Protein AF-A0A3S0D583-F1 (afdb_monomer_lite)

Secondary structure (DSSP, 8-state):
-------SPPPHHHHHHHHHHHHHHHHHHHHHHH-HHHHHHHHS---HHHHHHHHHHHHHHHHHH-TTTS---HHHHHHHHHHHHHHHHHHHHTTGGGSTT---TTHHHHHHHHHHHHHHHHTT---HHHHHHHHHHHHHHHHHHHHHHHHHTTT--HHHHHHHHHHHHHHHHHHHHHH-GGGT-TTTT-

Sequence (190 aa):
MDLINVTAALPESVLLPFAVWFFGVACFYLYRGLFPESVKAVYGYSDLENEFGHGLCALAMVPMLAPMLLPIPNFVFTVALSVTALYFTARALTWGKRVPYATRWWWDWAHVGMLGGMAVMYAGVHFMPLSVGLSLFWLWLTGYYIYEFCHDFKSRSLFYIGSDLAHATMGGVMLVMSIAPSLFMAHMSM

Foldseek 3Di:
DPPPPPQDAADLVVLVVLLVLLLVLLVVLVVCLVCVVVVCVQVVGHDNLLSVLRSLLSNLSNCLRPCVVPVDQLVVLLVVLQVSLVVLVVCLVPVVVVGPPVVDSCSSVLSNLSSVLSSCVSVVPDDPVVLVVNLVSLVCQLVVLVVQLVVCVVVPDPSSNSVSVSRNSSSVVSNCCSVPVSRRCVPSVD

Structure (mmCIF, N/CA/C/O backbone):
data_AF-A0A3S0D583-F1
#
_entry.id   AF-A0A3S0D583-F1
#
loop_
_atom_site.group_PDB
_atom_site.id
_atom_site.type_symbol
_atom_site.label_a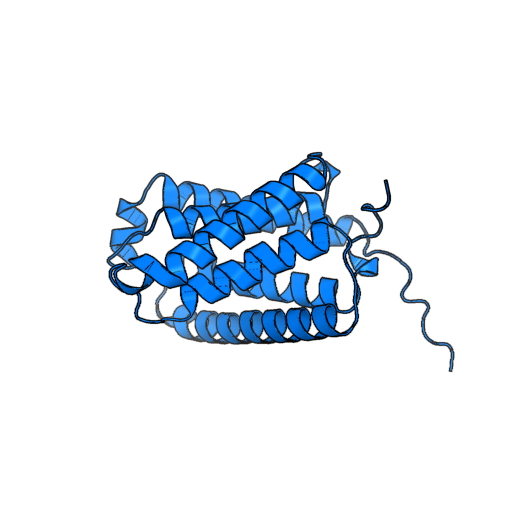tom_id
_atom_site.label_alt_id
_atom_site.label_comp_id
_atom_site.label_asym_id
_atom_site.label_entity_id
_atom_site.label_seq_id
_atom_site.pdbx_PDB_ins_code
_atom_site.Cartn_x
_atom_site.Cartn_y
_atom_site.Cartn_z
_atom_site.occupancy
_atom_site.B_iso_or_equiv
_atom_site.auth_seq_id
_atom_site.auth_comp_id
_atom_site.auth_asym_id
_atom_site.auth_atom_id
_atom_site.pdbx_PDB_model_num
ATOM 1 N N . MET A 1 1 ? 27.617 18.856 -19.688 1.00 42.31 1 MET A N 1
ATOM 2 C CA . MET A 1 1 ? 26.923 18.489 -18.438 1.00 42.31 1 MET A CA 1
ATOM 3 C C . MET A 1 1 ? 26.300 17.143 -18.734 1.00 42.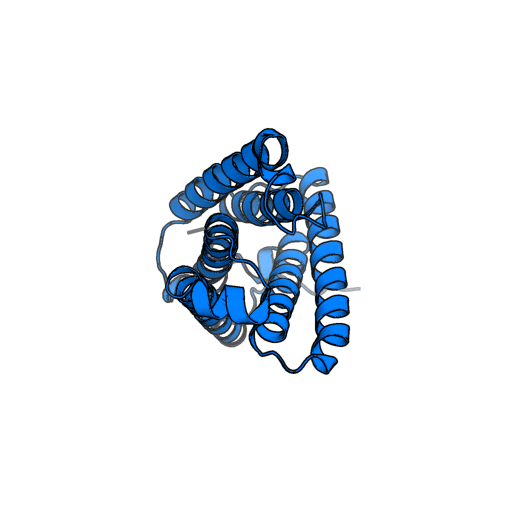31 1 MET A C 1
ATOM 5 O O . MET A 1 1 ? 25.219 17.089 -19.303 1.00 42.31 1 MET A O 1
ATOM 9 N N . ASP A 1 2 ? 27.074 16.081 -18.529 1.00 34.66 2 ASP A N 1
ATOM 10 C CA . ASP A 1 2 ? 26.622 14.726 -18.821 1.00 34.66 2 ASP A CA 1
ATOM 11 C C . ASP A 1 2 ? 25.530 14.390 -17.813 1.00 34.66 2 ASP A C 1
ATOM 13 O O . ASP A 1 2 ? 25.791 14.232 -16.620 1.00 34.66 2 ASP A O 1
ATOM 17 N N . LEU A 1 3 ? 24.282 14.385 -18.286 1.00 45.62 3 LEU A N 1
ATOM 18 C CA . LEU A 1 3 ? 23.171 13.794 -17.560 1.00 45.62 3 LEU A CA 1
ATOM 19 C C . LEU A 1 3 ? 23.583 12.354 -17.279 1.00 45.62 3 LEU A C 1
ATOM 21 O O . LEU A 1 3 ? 23.701 11.549 -18.200 1.00 45.62 3 LEU A O 1
ATOM 25 N N . ILE A 1 4 ? 23.876 12.076 -16.009 1.00 46.03 4 ILE A N 1
ATOM 26 C CA . ILE A 1 4 ? 24.130 10.739 -15.486 1.00 46.03 4 ILE A CA 1
ATOM 27 C C . ILE A 1 4 ? 23.091 9.822 -16.131 1.00 46.03 4 ILE A C 1
ATOM 29 O O . ILE A 1 4 ? 21.891 10.048 -15.976 1.00 46.03 4 ILE A O 1
ATOM 33 N N . ASN A 1 5 ? 23.549 8.831 -16.897 1.00 45.22 5 ASN A N 1
ATOM 34 C CA . ASN A 1 5 ? 22.709 7.751 -17.395 1.00 45.22 5 ASN A CA 1
ATOM 35 C C . ASN A 1 5 ? 22.214 6.968 -16.168 1.00 45.22 5 ASN A C 1
ATOM 37 O O . ASN A 1 5 ? 22.799 5.963 -15.771 1.00 45.22 5 ASN A O 1
ATOM 41 N N . VAL A 1 6 ? 21.157 7.462 -15.520 1.00 50.56 6 VAL A N 1
ATOM 42 C CA . VAL A 1 6 ? 20.408 6.761 -14.470 1.00 50.56 6 VAL A CA 1
ATOM 43 C C . VAL A 1 6 ? 19.522 5.724 -15.169 1.00 50.56 6 VAL A C 1
ATOM 45 O O . VAL A 1 6 ? 18.299 5.805 -15.167 1.00 50.56 6 VAL A O 1
ATOM 48 N N . THR A 1 7 ? 20.149 4.799 -15.891 1.00 55.59 7 THR A N 1
ATOM 49 C CA . THR A 1 7 ? 19.474 3.750 -16.671 1.00 55.59 7 THR A CA 1
ATOM 50 C C . THR A 1 7 ? 19.716 2.357 -16.105 1.00 55.59 7 THR A C 1
ATOM 52 O O . THR A 1 7 ? 19.117 1.398 -16.583 1.00 55.59 7 THR A O 1
ATOM 55 N N . ALA A 1 8 ? 20.549 2.226 -15.070 1.00 66.75 8 ALA A N 1
ATOM 56 C CA . ALA A 1 8 ? 20.709 0.967 -14.362 1.00 66.75 8 ALA A CA 1
ATOM 57 C C . ALA A 1 8 ? 19.588 0.804 -13.329 1.00 66.75 8 ALA A C 1
ATOM 59 O O . ALA A 1 8 ? 19.383 1.673 -12.479 1.00 66.75 8 ALA A O 1
ATOM 60 N N . ALA A 1 9 ? 18.888 -0.328 -13.404 1.00 78.12 9 ALA A N 1
ATOM 61 C CA . ALA A 1 9 ? 18.046 -0.813 -12.320 1.00 78.12 9 ALA A CA 1
ATOM 62 C C . ALA A 1 9 ? 18.839 -0.833 -11.009 1.00 78.12 9 ALA A C 1
ATOM 64 O O . ALA A 1 9 ? 20.058 -1.047 -11.019 1.00 78.12 9 ALA A O 1
ATOM 65 N N . LEU A 1 10 ? 18.158 -0.657 -9.877 1.00 83.75 10 LEU A N 1
ATOM 66 C CA . LEU A 1 10 ? 18.796 -0.913 -8.594 1.00 83.75 10 LEU A CA 1
ATOM 67 C C . LEU A 1 10 ? 19.249 -2.378 -8.531 1.00 83.75 10 LEU A C 1
ATOM 69 O O . LEU A 1 10 ? 18.542 -3.263 -9.017 1.00 83.75 10 LEU A O 1
ATOM 73 N N . PRO A 1 11 ? 20.424 -2.654 -7.941 1.00 87.44 11 PRO A N 1
ATOM 74 C CA . PRO A 1 11 ? 20.898 -4.018 -7.812 1.00 87.44 11 PRO A CA 1
ATOM 75 C C . PRO A 1 11 ? 19.943 -4.824 -6.929 1.00 87.44 11 PRO A C 1
ATOM 77 O O . PRO A 1 11 ? 19.379 -4.317 -5.958 1.00 87.44 11 PRO A O 1
ATOM 80 N N . GLU A 1 12 ? 19.816 -6.109 -7.233 1.00 85.94 12 GLU A N 1
ATOM 81 C CA . GLU A 1 12 ? 18.913 -7.039 -6.545 1.00 85.94 12 GLU A CA 1
ATOM 82 C C . GLU A 1 12 ? 19.169 -7.090 -5.026 1.00 85.94 12 GLU A C 1
ATOM 84 O O . GLU A 1 12 ? 18.238 -7.198 -4.231 1.00 85.94 12 GLU A O 1
ATOM 89 N N . SER A 1 13 ? 20.424 -6.893 -4.601 1.00 89.12 13 SER A N 1
ATOM 90 C CA . SER A 1 13 ? 20.823 -6.793 -3.190 1.00 89.12 13 SER A CA 1
ATOM 91 C C . SER A 1 13 ? 20.200 -5.611 -2.440 1.00 89.12 13 SER A C 1
ATOM 93 O O . SER A 1 13 ? 20.092 -5.663 -1.216 1.00 89.12 13 SER A O 1
ATOM 95 N N . VAL A 1 14 ? 19.784 -4.558 -3.150 1.00 89.81 14 VAL A N 1
ATOM 96 C CA . VAL A 1 14 ? 19.051 -3.417 -2.587 1.00 89.81 14 VAL A CA 1
ATOM 97 C C . VAL A 1 14 ? 17.553 -3.696 -2.571 1.00 89.81 14 VAL A C 1
ATOM 99 O O . VAL A 1 14 ? 16.893 -3.349 -1.598 1.00 89.81 14 VAL A O 1
ATOM 102 N N . LEU A 1 15 ? 17.012 -4.341 -3.608 1.00 90.94 15 LEU A N 1
ATOM 103 C CA . LEU A 1 15 ? 15.574 -4.603 -3.738 1.00 90.94 15 LEU A CA 1
ATOM 104 C C . LEU A 1 15 ? 15.084 -5.732 -2.822 1.00 90.94 15 LEU A C 1
ATOM 106 O O . LEU A 1 15 ? 14.006 -5.631 -2.232 1.00 90.94 15 LEU A O 1
ATOM 110 N N . LEU A 1 16 ? 15.887 -6.785 -2.658 1.00 92.69 16 LEU A N 1
ATOM 111 C CA . LEU A 1 16 ? 15.526 -7.977 -1.895 1.00 92.69 16 LEU A CA 1
ATOM 112 C C . LEU A 1 16 ? 15.175 -7.676 -0.422 1.00 92.69 16 LEU A C 1
ATOM 114 O O . LEU A 1 16 ? 14.141 -8.168 0.033 1.00 92.69 16 LEU A O 1
ATOM 118 N N . PRO A 1 17 ? 15.929 -6.845 0.329 1.00 95.31 17 PRO A N 1
ATOM 119 C CA . PRO A 1 17 ? 15.532 -6.439 1.677 1.00 95.31 17 PRO A CA 1
ATOM 120 C C . PRO A 1 17 ? 14.156 -5.768 1.742 1.00 95.31 17 PRO A C 1
ATOM 122 O O . PRO A 1 17 ? 13.380 -6.071 2.648 1.00 95.31 17 PRO A O 1
ATOM 125 N N . PHE A 1 18 ? 13.817 -4.900 0.779 1.00 94.31 18 PHE A N 1
ATOM 126 C CA . PHE A 1 18 ? 12.489 -4.281 0.724 1.00 94.31 18 PHE A CA 1
ATOM 127 C C . PHE A 1 18 ? 11.405 -5.309 0.399 1.00 94.31 18 PHE A C 1
ATOM 129 O O . PHE A 1 18 ? 10.348 -5.295 1.024 1.00 94.31 18 PHE A O 1
ATOM 136 N N . ALA A 1 19 ? 11.662 -6.236 -0.526 1.00 95.25 19 ALA A N 1
ATOM 137 C CA . ALA A 1 19 ? 10.717 -7.303 -0.843 1.00 95.25 19 ALA A CA 1
ATOM 138 C C . ALA A 1 19 ? 10.445 -8.208 0.375 1.00 95.25 19 ALA A C 1
ATOM 140 O O . ALA A 1 19 ? 9.291 -8.500 0.682 1.00 95.25 19 ALA A O 1
ATOM 141 N N . VAL A 1 20 ? 11.488 -8.589 1.122 1.00 96.81 20 VAL A N 1
ATOM 142 C CA . VAL A 1 20 ? 11.358 -9.355 2.375 1.00 96.81 20 VAL A CA 1
ATOM 143 C C . VAL A 1 20 ? 10.603 -8.552 3.436 1.00 96.81 20 VAL A C 1
ATOM 145 O O . VAL A 1 20 ? 9.736 -9.103 4.116 1.00 96.81 20 VAL A O 1
ATOM 148 N N . TRP A 1 21 ? 10.878 -7.250 3.554 1.00 97.00 21 TRP A N 1
ATOM 149 C CA . TRP A 1 21 ? 10.129 -6.350 4.432 1.00 97.00 21 TRP A CA 1
ATOM 150 C C . TRP A 1 21 ? 8.635 -6.348 4.093 1.00 97.00 21 TRP A C 1
ATOM 152 O O . TRP A 1 21 ? 7.815 -6.610 4.971 1.00 97.00 21 TRP A O 1
ATOM 162 N N . PHE A 1 22 ? 8.264 -6.135 2.827 1.00 97.56 22 PHE A N 1
ATOM 163 C CA . PHE A 1 22 ? 6.859 -6.122 2.418 1.00 97.56 22 PHE A CA 1
ATOM 164 C C . PHE A 1 22 ? 6.181 -7.487 2.537 1.00 97.56 22 PHE A C 1
ATOM 166 O O . PHE A 1 22 ? 5.001 -7.543 2.875 1.00 97.56 22 PHE A O 1
ATOM 173 N N . PHE A 1 23 ? 6.916 -8.586 2.359 1.00 97.56 23 PHE A N 1
ATOM 174 C CA . PHE A 1 23 ? 6.403 -9.918 2.669 1.00 97.56 23 PHE A CA 1
ATOM 175 C C . PHE A 1 23 ? 6.093 -10.061 4.167 1.00 97.56 23 PHE A C 1
ATOM 177 O O . PHE A 1 23 ? 5.021 -10.534 4.543 1.00 97.56 23 PHE A O 1
ATOM 184 N N . GLY A 1 24 ? 6.984 -9.572 5.036 1.00 97.62 24 GLY A N 1
ATOM 185 C CA . GLY A 1 24 ? 6.739 -9.483 6.476 1.00 97.62 24 GLY A CA 1
ATOM 186 C C . GLY A 1 24 ? 5.516 -8.624 6.819 1.00 97.62 24 GLY A C 1
ATOM 187 O O . GLY A 1 24 ? 4.696 -9.027 7.642 1.00 97.62 24 GLY A O 1
ATOM 188 N N . VAL A 1 25 ? 5.341 -7.485 6.144 1.00 97.38 25 VAL A N 1
ATOM 189 C CA . VAL A 1 25 ? 4.161 -6.616 6.284 1.00 97.38 25 VAL A CA 1
ATOM 190 C C . VAL A 1 25 ? 2.882 -7.327 5.820 1.00 97.38 25 VAL A C 1
ATOM 192 O O . VAL A 1 25 ? 1.859 -7.240 6.496 1.00 97.38 25 VAL A O 1
ATOM 195 N N . ALA A 1 26 ? 2.920 -8.074 4.716 1.00 97.62 26 ALA A N 1
ATOM 196 C CA . ALA A 1 26 ? 1.779 -8.865 4.256 1.00 97.62 26 ALA A CA 1
ATOM 197 C C . ALA A 1 26 ? 1.379 -9.920 5.302 1.00 97.62 26 ALA A C 1
ATOM 199 O O . ALA A 1 26 ? 0.201 -10.046 5.636 1.00 97.62 26 ALA A O 1
ATOM 200 N N . CYS A 1 27 ? 2.357 -10.612 5.895 1.00 97.38 27 CYS A N 1
ATOM 201 C CA . CYS A 1 27 ? 2.136 -11.533 7.012 1.00 97.38 27 CYS A CA 1
ATOM 202 C C . CYS A 1 27 ? 1.585 -10.825 8.261 1.00 97.38 27 CYS A C 1
ATOM 204 O O . CYS A 1 27 ? 0.728 -11.379 8.946 1.00 97.38 27 CYS A O 1
ATOM 206 N N . PHE A 1 28 ? 2.034 -9.601 8.553 1.00 96.31 28 PHE A N 1
ATOM 207 C CA . PHE A 1 28 ? 1.504 -8.784 9.647 1.00 96.31 28 PHE A CA 1
ATOM 208 C C . PHE A 1 28 ? 0.017 -8.454 9.447 1.00 96.31 28 PHE A C 1
ATOM 210 O O . PHE A 1 28 ? -0.773 -8.626 10.376 1.00 96.31 28 PHE A O 1
ATOM 217 N N . TYR A 1 29 ? -0.397 -8.063 8.240 1.00 96.19 29 TYR A N 1
ATOM 218 C CA . TYR A 1 29 ? -1.812 -7.823 7.930 1.00 96.19 29 TYR A CA 1
ATOM 219 C C . TYR A 1 29 ? -2.640 -9.113 7.891 1.00 96.19 29 TYR A C 1
ATOM 221 O O . TYR A 1 29 ? -3.773 -9.129 8.372 1.00 96.19 29 TYR A O 1
ATOM 229 N N . LEU A 1 30 ? -2.066 -10.227 7.425 1.00 95.94 30 LEU A N 1
ATOM 230 C CA . LEU A 1 30 ? -2.705 -11.541 7.531 1.00 95.94 30 LEU A CA 1
ATOM 231 C C . LEU A 1 30 ? -2.940 -11.927 8.998 1.00 95.94 30 LEU A C 1
ATOM 233 O O . LEU A 1 30 ? -4.035 -12.355 9.350 1.00 95.94 30 LEU A O 1
ATOM 237 N N . TYR A 1 31 ? -1.945 -11.730 9.866 1.00 95.75 31 TYR A N 1
ATOM 238 C CA . TYR A 1 31 ? -2.088 -11.943 11.306 1.00 95.75 31 TYR A CA 1
ATOM 239 C C . TYR A 1 31 ? -3.214 -11.075 11.884 1.00 95.75 31 TYR A C 1
ATOM 241 O O . TYR A 1 31 ? -4.081 -11.587 12.589 1.00 95.75 31 TYR A O 1
ATOM 249 N N . ARG A 1 32 ? -3.262 -9.783 11.542 1.00 94.25 32 ARG A N 1
ATOM 250 C CA . ARG A 1 32 ? -4.336 -8.874 11.976 1.00 94.25 32 ARG A CA 1
ATOM 251 C C . ARG A 1 32 ? -5.721 -9.337 11.514 1.00 94.25 32 ARG A C 1
ATOM 253 O O . ARG A 1 32 ? -6.672 -9.249 12.286 1.00 94.25 32 ARG A O 1
ATOM 260 N N . GLY A 1 33 ? -5.818 -9.882 10.301 1.00 94.25 33 GLY A N 1
ATOM 261 C CA . GLY A 1 33 ? -7.048 -10.472 9.774 1.00 94.25 33 GLY A CA 1
ATOM 262 C C . GLY A 1 33 ? -7.464 -11.774 10.473 1.00 94.25 33 GLY A C 1
ATOM 263 O O . GLY A 1 33 ? -8.648 -11.987 10.720 1.00 94.25 33 GLY A O 1
ATOM 264 N N . LEU A 1 34 ? -6.508 -12.638 10.829 1.00 96.19 34 LEU A N 1
ATOM 265 C CA . LEU A 1 34 ? -6.773 -13.909 11.520 1.00 96.19 34 LEU A CA 1
ATOM 266 C C . LEU A 1 34 ? -7.072 -13.730 13.016 1.00 96.19 34 LEU A C 1
ATOM 268 O O . LEU A 1 34 ? -7.797 -14.536 13.598 1.00 96.19 34 LEU A O 1
ATOM 272 N N . PHE A 1 35 ? -6.539 -12.674 13.633 1.00 95.31 35 PHE A N 1
ATOM 273 C CA . PHE A 1 35 ? -6.682 -12.382 15.061 1.00 95.31 35 PHE A CA 1
ATOM 274 C C . PHE A 1 35 ? -7.304 -10.993 15.299 1.00 95.31 35 PHE A C 1
ATOM 276 O O . PHE A 1 35 ? -6.679 -10.121 15.916 1.00 95.31 35 PHE A O 1
ATOM 283 N N . PRO A 1 36 ? -8.563 -10.770 14.870 1.00 93.62 36 PRO A N 1
ATOM 284 C CA . PRO A 1 36 ? -9.212 -9.461 14.954 1.00 93.62 36 PRO A CA 1
ATOM 285 C C . PRO A 1 36 ? -9.387 -8.971 16.397 1.00 93.62 36 PRO A C 1
ATOM 287 O O . PRO A 1 36 ? -9.438 -7.768 16.632 1.00 93.62 36 PRO A O 1
ATOM 290 N N . GLU A 1 37 ? -9.433 -9.869 17.384 1.00 94.25 37 GLU A N 1
ATOM 291 C CA . GLU A 1 37 ? -9.513 -9.500 18.803 1.00 94.25 37 GLU A CA 1
ATOM 292 C C . GLU A 1 37 ? -8.257 -8.763 19.289 1.00 94.25 37 GLU A C 1
ATOM 294 O O . GLU A 1 37 ? -8.361 -7.815 20.066 1.00 94.25 37 GLU A O 1
ATOM 299 N N . SER A 1 38 ? -7.071 -9.116 18.776 1.00 91.69 38 SER A N 1
ATOM 300 C CA . SER A 1 38 ? -5.840 -8.369 19.063 1.00 91.69 38 SER A CA 1
ATOM 301 C C . SER A 1 38 ? -5.879 -6.963 18.465 1.00 91.69 38 SER A C 1
ATOM 303 O O . SER A 1 38 ? -5.418 -6.014 19.093 1.00 91.69 38 SER A O 1
ATOM 305 N N . VAL A 1 39 ? -6.466 -6.818 17.274 1.00 90.56 39 VAL A N 1
ATOM 306 C CA . VAL A 1 39 ? -6.648 -5.519 16.610 1.00 90.56 39 VAL A CA 1
ATOM 307 C C . VAL A 1 39 ? -7.641 -4.663 17.398 1.00 90.56 39 VAL A C 1
ATOM 309 O O . VAL A 1 39 ? -7.319 -3.533 17.760 1.00 90.56 39 VAL A O 1
ATOM 312 N N . LYS A 1 40 ? -8.804 -5.217 17.763 1.00 91.12 40 LYS A N 1
ATOM 313 C CA . LYS A 1 40 ? -9.820 -4.526 18.576 1.00 91.12 40 LYS A CA 1
ATOM 314 C C . LYS A 1 40 ? -9.279 -4.085 19.932 1.00 91.12 40 LYS A C 1
ATOM 316 O O . LYS A 1 40 ? -9.607 -2.990 20.373 1.00 91.12 40 LYS A O 1
ATOM 321 N N . ALA A 1 41 ? -8.435 -4.893 20.576 1.00 90.38 41 ALA A N 1
ATOM 322 C CA . ALA A 1 41 ? -7.829 -4.542 21.859 1.00 90.38 41 ALA A CA 1
ATOM 323 C C . ALA A 1 41 ? -6.945 -3.282 21.787 1.00 90.38 41 ALA A C 1
ATOM 325 O O . ALA A 1 41 ? -6.769 -2.602 22.795 1.00 90.38 41 ALA A O 1
ATOM 326 N N . VAL A 1 42 ? -6.401 -2.965 20.608 1.00 88.06 42 VAL A N 1
ATOM 327 C CA . VAL A 1 42 ? -5.496 -1.828 20.393 1.00 88.06 42 VAL A CA 1
ATOM 328 C C . VAL A 1 42 ? -6.199 -0.632 19.745 1.00 88.06 42 VAL A C 1
ATOM 330 O O . VAL A 1 42 ? -5.993 0.506 20.163 1.00 88.06 42 VAL A O 1
ATOM 333 N N . TYR A 1 43 ? -7.018 -0.876 18.722 1.00 83.56 43 TYR A N 1
ATOM 334 C CA . TYR A 1 43 ? -7.679 0.168 17.933 1.00 83.56 43 TYR A CA 1
ATOM 335 C C . TYR A 1 43 ? -9.115 0.462 18.387 1.00 83.56 43 TYR A C 1
ATOM 337 O O . TYR A 1 43 ? -9.703 1.449 17.957 1.00 83.56 43 TYR A O 1
ATOM 345 N N . GLY A 1 44 ? -9.710 -0.390 19.226 1.00 88.06 44 GLY A N 1
ATOM 346 C CA . GLY A 1 44 ? -11.122 -0.308 19.619 1.00 88.06 44 GLY A CA 1
ATOM 347 C C . GLY A 1 44 ? -12.101 -0.840 18.564 1.00 88.06 44 GLY A C 1
ATOM 348 O O . GLY A 1 44 ? -13.292 -0.966 18.840 1.00 88.06 44 GLY A O 1
ATOM 349 N N . TYR A 1 45 ? -11.618 -1.190 17.371 1.00 87.75 45 TYR A N 1
ATOM 350 C CA . TYR A 1 45 ? -12.392 -1.799 16.292 1.00 87.75 45 TYR A CA 1
ATOM 351 C C . TYR A 1 45 ? -11.490 -2.693 15.426 1.00 87.75 45 TYR A C 1
ATOM 353 O O . TYR A 1 45 ? -10.270 -2.700 15.576 1.00 87.75 45 TYR A O 1
ATOM 361 N N . SER A 1 46 ? -12.095 -3.478 14.537 1.00 89.31 46 SER A N 1
ATOM 362 C CA . SER A 1 46 ? -11.389 -4.247 13.512 1.00 89.31 46 SER A CA 1
ATOM 363 C C . SER A 1 46 ? -12.223 -4.232 12.240 1.00 89.31 46 SER A C 1
ATOM 365 O O . SER A 1 46 ? -13.446 -4.368 12.298 1.00 89.31 46 SER A O 1
ATOM 367 N N . ASP A 1 47 ? -11.548 -4.042 11.114 1.00 90.94 47 ASP A N 1
ATOM 368 C CA . ASP A 1 47 ? -12.144 -3.980 9.789 1.00 90.94 47 ASP A CA 1
ATOM 369 C C . ASP A 1 47 ? -11.392 -4.939 8.860 1.00 90.94 47 ASP A C 1
ATOM 371 O O . ASP A 1 47 ? -10.335 -4.608 8.328 1.00 90.94 47 ASP A O 1
ATOM 375 N N . LEU A 1 48 ? -11.919 -6.153 8.690 1.00 91.94 48 LEU A N 1
ATOM 376 C CA . LEU A 1 48 ? -11.260 -7.201 7.905 1.00 91.94 48 LEU A CA 1
ATOM 377 C C . LEU A 1 48 ? -11.068 -6.820 6.434 1.00 91.94 48 LEU A C 1
ATOM 379 O O . LEU A 1 48 ? -10.080 -7.231 5.829 1.00 91.94 48 LEU A O 1
ATOM 383 N N . GLU A 1 49 ? -11.989 -6.039 5.866 1.00 93.12 49 GLU A N 1
ATOM 384 C CA . GLU A 1 49 ? -11.886 -5.565 4.483 1.00 93.12 49 GLU A CA 1
ATOM 385 C C . GLU A 1 49 ? -10.643 -4.675 4.335 1.00 93.12 49 GLU A C 1
ATOM 387 O O . GLU A 1 49 ? -9.862 -4.840 3.397 1.00 93.12 49 GLU A O 1
ATOM 392 N N . ASN A 1 50 ? -10.413 -3.801 5.321 1.00 91.44 50 ASN A N 1
ATOM 393 C CA . ASN A 1 50 ? -9.242 -2.933 5.415 1.00 91.44 50 ASN A CA 1
ATOM 394 C C . ASN A 1 50 ? -7.937 -3.727 5.598 1.00 91.44 50 ASN A C 1
ATOM 396 O O . ASN A 1 50 ? -6.972 -3.512 4.866 1.00 91.44 50 ASN A O 1
ATOM 400 N N . GLU A 1 51 ? -7.916 -4.697 6.521 1.00 94.62 51 GLU A N 1
ATOM 401 C CA . GLU A 1 51 ? -6.745 -5.567 6.723 1.00 94.62 51 GLU A CA 1
ATOM 402 C C . GLU A 1 51 ? -6.380 -6.333 5.439 1.00 94.62 51 GLU A C 1
ATOM 404 O O . GLU A 1 51 ? -5.205 -6.428 5.075 1.00 94.62 51 GLU A O 1
ATOM 409 N N . PHE A 1 52 ? -7.384 -6.833 4.709 1.00 95.75 52 PHE A N 1
ATOM 410 C CA . PHE A 1 52 ? -7.181 -7.509 3.429 1.00 95.75 52 PHE A CA 1
ATOM 411 C C . PHE A 1 52 ? -6.613 -6.566 2.362 1.00 95.75 52 PHE A C 1
ATOM 413 O O . PHE A 1 52 ? -5.661 -6.934 1.673 1.00 95.75 52 PHE A O 1
ATOM 420 N N . GLY A 1 53 ? -7.154 -5.349 2.240 1.00 96.06 53 GLY A N 1
ATOM 421 C CA . GLY A 1 53 ? -6.663 -4.344 1.295 1.00 96.06 53 GLY A CA 1
ATOM 422 C C . GLY A 1 53 ? -5.181 -4.027 1.506 1.00 96.06 53 GLY A C 1
ATOM 423 O O . GLY A 1 53 ? -4.395 -4.065 0.558 1.00 96.06 53 GLY A O 1
ATOM 424 N N . HIS A 1 54 ? -4.773 -3.800 2.756 1.00 96.31 54 HIS A N 1
ATOM 425 C CA . HIS A 1 54 ? -3.370 -3.572 3.098 1.00 96.31 54 HIS A CA 1
ATOM 426 C C . HIS A 1 54 ? -2.483 -4.794 2.845 1.00 96.31 54 HIS A C 1
ATOM 428 O O . HIS A 1 54 ? -1.397 -4.657 2.276 1.00 96.31 54 HIS A O 1
ATOM 434 N N . GLY A 1 55 ? -2.945 -5.987 3.235 1.00 97.56 55 GLY A N 1
ATOM 435 C CA . GLY A 1 55 ? -2.229 -7.238 2.997 1.00 97.56 55 GLY A CA 1
ATOM 436 C C . GLY A 1 55 ? -1.996 -7.497 1.509 1.00 97.56 55 GLY A C 1
ATOM 437 O O . GLY A 1 55 ? -0.888 -7.867 1.123 1.00 97.56 55 GLY A O 1
ATOM 438 N N . LEU A 1 56 ? -2.997 -7.228 0.664 1.00 97.94 56 LEU A N 1
ATOM 439 C CA . LEU A 1 56 ? -2.886 -7.351 -0.788 1.00 97.94 56 LEU A CA 1
ATOM 440 C C . LEU A 1 56 ? -1.876 -6.355 -1.370 1.00 97.94 56 LEU A C 1
ATOM 442 O O . LEU A 1 56 ? -1.037 -6.765 -2.170 1.00 97.94 56 LEU A O 1
ATOM 446 N N . CYS A 1 57 ? -1.912 -5.082 -0.962 1.00 97.38 57 CYS A N 1
ATOM 447 C CA . CYS A 1 57 ? -0.916 -4.095 -1.389 1.00 97.38 57 CYS A CA 1
ATOM 448 C C . CYS A 1 57 ? 0.499 -4.530 -0.989 1.00 97.38 57 CYS A C 1
ATOM 450 O O . CYS A 1 57 ? 1.401 -4.547 -1.819 1.00 97.38 57 CYS A O 1
ATOM 452 N N . ALA A 1 58 ? 0.703 -4.937 0.267 1.00 97.69 58 ALA A N 1
ATOM 453 C CA . ALA A 1 58 ? 2.011 -5.378 0.745 1.00 97.69 58 ALA A CA 1
ATOM 454 C C . ALA A 1 58 ? 2.504 -6.623 -0.007 1.00 97.69 58 ALA A C 1
ATOM 456 O O . ALA A 1 58 ? 3.650 -6.663 -0.445 1.00 97.69 58 ALA A O 1
ATOM 457 N N . LEU A 1 59 ? 1.628 -7.604 -0.239 1.00 97.81 59 LEU A N 1
ATOM 458 C CA . LEU A 1 59 ? 1.964 -8.791 -1.020 1.00 97.81 59 LEU A CA 1
ATOM 459 C C . LEU A 1 59 ? 2.318 -8.428 -2.466 1.00 97.81 59 LEU A C 1
ATOM 461 O O . LEU A 1 59 ? 3.281 -8.960 -3.007 1.00 97.81 59 LEU A O 1
ATOM 465 N N . ALA A 1 60 ? 1.586 -7.493 -3.071 1.00 96.62 60 ALA A N 1
ATOM 466 C CA . ALA A 1 60 ? 1.846 -7.008 -4.419 1.00 96.62 60 ALA A CA 1
ATOM 467 C C . ALA A 1 60 ? 3.151 -6.200 -4.528 1.00 96.62 60 ALA A C 1
ATOM 469 O O . ALA A 1 60 ? 3.707 -6.117 -5.615 1.00 96.62 60 ALA A O 1
ATOM 470 N N . MET A 1 61 ? 3.705 -5.651 -3.445 1.00 96.06 61 MET A N 1
ATOM 471 C CA . MET A 1 61 ? 5.051 -5.058 -3.489 1.00 96.06 61 MET A CA 1
ATOM 472 C C . MET A 1 61 ? 6.148 -6.120 -3.674 1.00 96.06 61 MET A C 1
ATOM 474 O O . MET A 1 61 ? 7.204 -5.817 -4.223 1.00 96.06 61 MET A O 1
ATOM 478 N N . VAL A 1 62 ? 5.920 -7.366 -3.239 1.00 95.50 62 VAL A N 1
ATOM 479 C CA . VAL A 1 62 ? 6.947 -8.422 -3.249 1.00 95.50 62 VAL A CA 1
ATOM 480 C C . VAL A 1 62 ? 7.374 -8.804 -4.674 1.00 95.50 62 VAL A C 1
ATOM 482 O O . VAL A 1 62 ? 8.559 -8.647 -4.967 1.00 95.50 62 VAL A O 1
ATOM 485 N N . PRO A 1 63 ? 6.475 -9.222 -5.595 1.00 92.56 63 PRO A N 1
ATOM 486 C CA . PRO A 1 63 ? 6.872 -9.514 -6.973 1.00 92.56 63 PRO A CA 1
ATOM 487 C C . PRO A 1 63 ? 7.346 -8.274 -7.728 1.00 92.56 63 PRO A C 1
ATOM 489 O O . PRO A 1 63 ? 8.160 -8.385 -8.639 1.00 92.56 63 PRO A O 1
ATOM 492 N N . MET A 1 64 ? 6.848 -7.097 -7.343 1.00 90.44 64 MET A N 1
ATOM 493 C CA . MET A 1 64 ? 7.203 -5.826 -7.968 1.00 90.44 64 MET A CA 1
ATOM 494 C C . MET A 1 64 ? 8.672 -5.451 -7.726 1.00 90.44 64 MET A C 1
ATOM 496 O O . MET A 1 64 ? 9.281 -4.794 -8.564 1.00 90.44 64 MET A O 1
ATOM 500 N N . LEU A 1 65 ? 9.231 -5.882 -6.590 1.00 91.75 65 LEU A N 1
ATOM 501 C CA . LEU A 1 65 ? 10.611 -5.613 -6.183 1.00 91.75 65 LEU A CA 1
ATOM 502 C C . LEU A 1 65 ? 11.546 -6.812 -6.391 1.00 91.75 65 LEU A C 1
ATOM 504 O O . LEU A 1 65 ? 12.707 -6.623 -6.736 1.00 91.75 65 LEU A O 1
ATOM 508 N N . ALA A 1 66 ? 11.064 -8.035 -6.162 1.00 92.12 66 ALA A N 1
ATOM 509 C CA . ALA A 1 66 ? 11.839 -9.268 -6.280 1.00 92.12 66 ALA A CA 1
ATOM 510 C C . ALA A 1 66 ? 10.948 -10.416 -6.803 1.00 92.12 66 ALA A C 1
ATOM 512 O O . ALA A 1 66 ? 10.496 -11.260 -6.020 1.00 92.12 66 ALA A O 1
ATOM 513 N N . PRO A 1 67 ? 10.698 -10.495 -8.126 1.00 89.19 67 PRO A N 1
ATOM 514 C CA . PRO A 1 67 ? 9.795 -11.488 -8.720 1.00 89.19 67 PRO A CA 1
ATOM 515 C C . PRO A 1 67 ? 10.225 -12.937 -8.452 1.00 89.19 67 PRO A C 1
ATOM 517 O O . PRO A 1 67 ? 9.388 -13.832 -8.404 1.00 89.19 67 PRO A O 1
ATOM 520 N N . MET A 1 68 ? 11.513 -13.176 -8.192 1.00 89.94 68 MET A N 1
ATOM 521 C CA . MET A 1 68 ? 12.051 -14.482 -7.793 1.00 89.94 68 MET A CA 1
ATOM 522 C C . MET A 1 68 ? 11.445 -15.043 -6.491 1.00 89.94 68 MET A C 1
ATOM 524 O O . MET A 1 68 ? 11.391 -16.260 -6.330 1.00 89.94 68 MET A O 1
ATOM 528 N N . LEU A 1 69 ? 11.003 -14.186 -5.557 1.00 90.69 69 LEU A N 1
ATOM 529 C CA . LEU A 1 69 ? 10.414 -14.618 -4.283 1.00 90.69 69 LEU A CA 1
ATOM 530 C C . LEU A 1 69 ? 8.968 -15.080 -4.450 1.00 90.69 69 LEU A C 1
ATOM 532 O O . LEU A 1 69 ? 8.510 -15.968 -3.733 1.00 90.69 69 LEU A O 1
ATOM 536 N N . LEU A 1 70 ? 8.249 -14.456 -5.381 1.00 91.88 70 LEU A N 1
ATOM 537 C CA . LEU A 1 70 ? 6.854 -14.748 -5.658 1.00 91.88 70 LEU A CA 1
ATOM 538 C C . LEU A 1 70 ? 6.607 -14.603 -7.167 1.00 91.88 70 LEU A C 1
ATOM 540 O O . LEU A 1 70 ? 6.130 -13.552 -7.594 1.00 91.88 70 LEU A O 1
ATOM 544 N N . PRO A 1 71 ? 6.933 -15.632 -7.977 1.00 91.38 71 PRO A N 1
ATOM 545 C CA . PRO A 1 71 ? 6.917 -15.567 -9.442 1.00 91.38 71 PRO A CA 1
ATOM 546 C C . PRO A 1 71 ? 5.490 -15.675 -9.999 1.00 91.38 71 PRO A C 1
ATOM 548 O O . PRO A 1 71 ? 5.156 -16.558 -10.788 1.00 91.38 71 PRO A O 1
ATOM 551 N N . ILE A 1 72 ? 4.613 -14.790 -9.535 1.00 91.56 72 ILE A N 1
ATOM 552 C CA . ILE A 1 72 ? 3.232 -14.674 -9.981 1.00 91.56 72 ILE A CA 1
ATOM 553 C C . ILE A 1 72 ? 3.194 -13.674 -11.145 1.00 91.56 72 ILE A C 1
ATOM 555 O O . ILE A 1 72 ? 3.737 -12.577 -11.016 1.00 91.56 72 ILE A O 1
ATOM 559 N N . PRO A 1 73 ? 2.525 -14.002 -12.262 1.00 91.75 73 PRO A N 1
ATOM 560 C CA . PRO A 1 73 ? 2.420 -13.095 -13.398 1.00 91.75 73 PRO A CA 1
ATOM 561 C C . PRO A 1 73 ? 1.785 -11.743 -13.044 1.00 91.75 73 PRO A C 1
ATOM 563 O O . PRO A 1 73 ? 0.763 -11.687 -12.355 1.00 91.75 73 PRO A O 1
ATOM 566 N N . ASN A 1 74 ? 2.315 -10.661 -13.620 1.00 90.69 74 ASN A N 1
ATOM 567 C CA . ASN A 1 74 ? 1.848 -9.285 -13.393 1.00 90.69 74 ASN A CA 1
ATOM 568 C C . ASN A 1 74 ? 0.338 -9.097 -13.622 1.00 90.69 74 ASN A C 1
ATOM 570 O O . ASN A 1 74 ? -0.309 -8.329 -12.905 1.00 90.69 74 ASN A O 1
ATOM 574 N N . PHE A 1 75 ? -0.255 -9.817 -14.584 1.00 94.00 75 PHE A N 1
ATOM 575 C CA . PHE A 1 75 ? -1.690 -9.709 -14.871 1.00 94.00 75 PHE A CA 1
ATOM 576 C C . PHE A 1 75 ? -2.561 -10.129 -13.675 1.00 94.00 75 PHE A C 1
ATOM 578 O O . PHE A 1 75 ? -3.634 -9.562 -13.479 1.00 94.00 75 PHE A O 1
ATOM 585 N N . VAL A 1 76 ? -2.103 -11.084 -12.854 1.00 95.88 76 VAL A N 1
ATOM 586 C CA . VAL A 1 76 ? -2.848 -11.565 -11.680 1.00 95.88 76 VAL A CA 1
ATOM 587 C C . VAL A 1 76 ? -2.997 -10.433 -10.669 1.00 95.88 76 VAL A C 1
ATOM 589 O O . VAL A 1 76 ? -4.109 -10.143 -10.230 1.00 95.88 76 VAL A O 1
ATOM 592 N N . PHE A 1 77 ? -1.899 -9.739 -10.356 1.00 95.88 77 PHE A N 1
ATOM 593 C CA . PHE A 1 77 ? -1.927 -8.584 -9.462 1.00 95.88 77 PHE A CA 1
ATOM 594 C C . PHE A 1 77 ? -2.641 -7.389 -10.084 1.00 95.88 77 PHE A C 1
ATOM 596 O O . PHE A 1 77 ? -3.417 -6.741 -9.390 1.00 95.88 77 PHE A O 1
ATOM 603 N N . THR A 1 78 ? -2.477 -7.147 -11.389 1.00 96.25 78 THR A N 1
ATOM 604 C CA . THR A 1 78 ? -3.234 -6.103 -12.104 1.00 96.25 78 THR A CA 1
ATOM 605 C C . THR A 1 78 ? -4.736 -6.276 -11.882 1.00 96.25 78 THR A C 1
ATOM 607 O O . THR A 1 78 ? -5.418 -5.331 -11.484 1.00 96.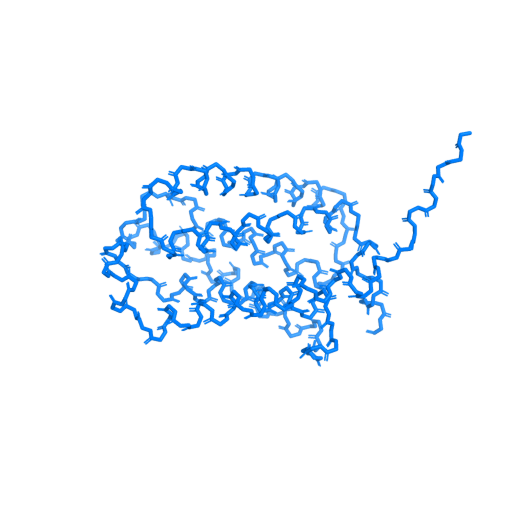25 78 THR A O 1
ATOM 610 N N . VAL A 1 79 ? -5.257 -7.490 -12.090 1.00 97.75 79 VAL A N 1
ATOM 611 C CA . VAL A 1 79 ? -6.684 -7.796 -11.924 1.00 97.75 79 VAL A CA 1
ATOM 612 C C . VAL A 1 79 ? -7.091 -7.733 -10.454 1.00 97.75 79 VAL A C 1
ATOM 614 O O . VAL A 1 79 ? -8.064 -7.054 -10.131 1.00 97.75 79 VAL A O 1
ATOM 617 N N . ALA A 1 80 ? -6.351 -8.391 -9.557 1.00 98.12 80 ALA A N 1
ATOM 618 C CA . ALA A 1 80 ? -6.683 -8.442 -8.134 1.00 98.12 80 ALA A CA 1
ATOM 619 C C . ALA A 1 80 ? -6.729 -7.042 -7.500 1.00 98.12 80 ALA A C 1
ATOM 621 O O . ALA A 1 80 ? -7.701 -6.697 -6.824 1.00 98.12 80 ALA A O 1
ATOM 622 N N . LEU A 1 81 ? -5.718 -6.212 -7.765 1.00 98.12 81 LEU A N 1
ATOM 623 C CA . LEU A 1 81 ? -5.652 -4.835 -7.285 1.00 98.12 81 LEU A CA 1
ATOM 624 C C . LEU A 1 81 ? -6.764 -3.977 -7.899 1.00 98.12 81 LEU A C 1
ATOM 626 O O . LEU A 1 81 ? -7.422 -3.242 -7.169 1.00 98.12 81 LEU A O 1
ATOM 630 N N . SER A 1 82 ? -7.040 -4.111 -9.203 1.00 98.12 82 SER A N 1
ATOM 631 C CA . SER A 1 82 ? -8.112 -3.352 -9.873 1.00 98.12 82 SER A CA 1
ATOM 632 C C . SER A 1 82 ? -9.497 -3.683 -9.315 1.00 98.12 82 SER A C 1
ATOM 634 O O . SER A 1 82 ? -10.275 -2.782 -9.004 1.00 98.12 82 SER A O 1
ATOM 636 N N . VAL A 1 83 ? -9.808 -4.973 -9.148 1.00 98.38 83 VAL A N 1
ATOM 637 C CA . VAL A 1 83 ? -11.084 -5.427 -8.571 1.00 98.38 83 VAL A CA 1
ATOM 638 C C . VAL A 1 83 ? -11.224 -4.927 -7.135 1.00 98.38 83 VAL A C 1
ATOM 640 O O . VAL A 1 83 ? -12.281 -4.424 -6.757 1.00 98.38 83 VAL A O 1
ATOM 643 N N . THR A 1 84 ? -10.149 -4.993 -6.351 1.00 98.06 84 THR A N 1
ATOM 644 C CA . THR A 1 84 ? -10.161 -4.517 -4.962 1.00 98.06 84 THR A CA 1
ATOM 645 C C . THR A 1 84 ? -10.289 -2.989 -4.900 1.00 98.06 84 THR A C 1
ATOM 647 O O . THR A 1 84 ? -11.039 -2.471 -4.079 1.00 98.06 84 THR A O 1
ATOM 650 N N . ALA A 1 85 ? -9.660 -2.239 -5.811 1.00 98.12 85 ALA A N 1
ATOM 651 C CA . ALA A 1 85 ? -9.835 -0.789 -5.917 1.00 98.12 85 ALA A CA 1
ATOM 652 C C . ALA A 1 85 ? -11.289 -0.410 -6.255 1.00 98.12 85 ALA A C 1
ATOM 654 O O . ALA A 1 85 ? -11.843 0.517 -5.662 1.00 98.12 85 ALA A O 1
ATOM 655 N N . LEU A 1 86 ? -11.941 -1.148 -7.162 1.00 98.25 86 LEU A N 1
ATOM 656 C CA . LEU A 1 86 ? -13.366 -0.969 -7.461 1.00 98.25 86 LEU A CA 1
ATOM 657 C C . LEU A 1 86 ? -14.245 -1.293 -6.249 1.00 98.25 86 LEU A C 1
ATOM 659 O O . LEU A 1 86 ? -15.194 -0.560 -5.974 1.00 98.25 86 LEU A O 1
ATOM 663 N N . TYR A 1 87 ? -13.905 -2.340 -5.497 1.00 97.62 87 TYR A N 1
ATOM 664 C CA . TYR A 1 87 ? -14.585 -2.678 -4.250 1.00 97.62 87 TYR A CA 1
ATOM 665 C C . TYR A 1 87 ? -14.496 -1.536 -3.225 1.00 97.62 87 TYR A C 1
ATOM 667 O O . TYR A 1 87 ? -15.529 -1.083 -2.733 1.00 97.62 87 TYR A O 1
ATOM 675 N N . PHE A 1 88 ? -13.300 -0.992 -2.970 1.00 96.12 88 PHE A N 1
ATOM 676 C CA . PHE A 1 88 ? -13.133 0.156 -2.068 1.00 96.12 88 PHE A CA 1
ATOM 677 C C . PHE A 1 88 ? -13.778 1.436 -2.605 1.00 96.12 88 PHE A C 1
ATOM 679 O O . PHE A 1 88 ? -14.286 2.235 -1.823 1.00 96.12 88 PHE A O 1
ATOM 686 N N . THR A 1 89 ? -13.849 1.614 -3.926 1.00 97.25 89 THR A N 1
ATOM 687 C CA . THR A 1 89 ? -14.606 2.720 -4.534 1.00 97.25 89 THR A CA 1
ATOM 688 C C . THR A 1 89 ? -16.096 2.577 -4.228 1.00 97.25 89 THR A C 1
ATOM 690 O O . THR A 1 89 ? -16.733 3.521 -3.761 1.00 97.25 89 THR A O 1
ATOM 693 N N . ALA A 1 90 ? -16.660 1.385 -4.442 1.00 96.19 90 ALA A N 1
ATOM 694 C CA . ALA A 1 90 ? -18.055 1.101 -4.128 1.00 96.19 90 ALA A CA 1
ATOM 695 C C . ALA A 1 90 ? -18.332 1.309 -2.634 1.00 96.19 90 ALA A C 1
ATOM 697 O O . ALA A 1 90 ? -19.290 1.999 -2.282 1.00 96.19 90 ALA A O 1
ATOM 698 N N . ARG A 1 91 ? -17.459 0.797 -1.763 1.00 93.94 91 ARG A N 1
ATOM 699 C CA . ARG A 1 91 ? -17.515 0.974 -0.309 1.00 93.94 91 ARG A CA 1
ATOM 700 C C . ARG A 1 91 ? -17.502 2.448 0.093 1.00 93.94 91 ARG A C 1
ATOM 702 O O . ARG A 1 91 ? -18.427 2.878 0.783 1.00 93.94 91 ARG A O 1
ATOM 709 N N . ALA A 1 92 ? -16.549 3.237 -0.408 1.00 93.06 92 ALA A N 1
ATOM 710 C CA . ALA A 1 92 ? -16.434 4.673 -0.134 1.00 93.06 92 ALA A CA 1
ATOM 711 C C . ALA A 1 92 ? -17.725 5.440 -0.476 1.00 93.06 92 ALA A C 1
ATOM 713 O O . ALA A 1 92 ? -18.119 6.384 0.219 1.00 93.06 92 ALA A O 1
ATOM 714 N N . LEU A 1 93 ? -18.400 5.024 -1.553 1.00 94.06 93 LEU A N 1
ATOM 715 C CA . LEU A 1 93 ? -19.630 5.644 -2.044 1.00 94.06 93 LEU A CA 1
ATOM 716 C C . LEU A 1 93 ? -20.900 5.168 -1.323 1.00 94.06 93 LEU A C 1
ATOM 718 O O . LEU A 1 93 ? -21.910 5.870 -1.374 1.00 94.06 93 LEU A O 1
ATOM 722 N N . THR A 1 94 ? -20.876 4.014 -0.653 1.00 93.12 94 THR A N 1
ATOM 723 C CA . THR A 1 94 ? -22.087 3.354 -0.134 1.00 93.12 94 THR A CA 1
ATOM 724 C C . THR A 1 94 ? -22.068 3.169 1.387 1.00 93.12 94 THR A C 1
ATOM 726 O O . THR A 1 94 ? -22.666 3.975 2.103 1.00 93.12 94 THR A O 1
ATOM 729 N N . TRP A 1 95 ? -21.426 2.115 1.905 1.00 90.44 95 TRP A N 1
ATOM 730 C CA . TRP A 1 95 ? -21.468 1.745 3.327 1.00 90.44 95 TRP A CA 1
ATOM 731 C C . TRP A 1 95 ? -20.210 2.108 4.119 1.00 90.44 95 TRP A C 1
ATOM 733 O O . TRP A 1 95 ? -20.274 2.100 5.345 1.00 90.44 95 TRP A O 1
ATOM 743 N N . GLY A 1 96 ? -19.108 2.493 3.471 1.00 84.25 96 GLY A N 1
ATOM 744 C CA . GLY A 1 96 ? -17.839 2.840 4.128 1.00 84.25 96 GLY A CA 1
ATOM 745 C C . GLY A 1 96 ? -17.989 3.941 5.181 1.00 84.25 96 GLY A C 1
ATOM 746 O O . GLY A 1 96 ? -17.453 3.857 6.281 1.00 84.25 96 GLY A O 1
ATOM 747 N N . LYS A 1 97 ? -18.871 4.916 4.923 1.00 81.75 97 LYS A N 1
ATOM 748 C CA . LYS A 1 97 ? -19.212 5.997 5.870 1.00 81.75 97 LYS A CA 1
ATOM 749 C C . LYS A 1 97 ? -19.873 5.517 7.170 1.00 81.75 97 LYS A C 1
ATOM 751 O O . LYS A 1 97 ? -20.009 6.303 8.101 1.00 81.75 97 LYS A O 1
ATOM 756 N N . ARG A 1 98 ? -20.355 4.271 7.213 1.00 82.25 98 ARG A N 1
ATOM 757 C CA . ARG A 1 98 ? -21.018 3.661 8.376 1.00 82.25 98 ARG A CA 1
ATOM 758 C C . ARG A 1 98 ? -20.084 2.748 9.171 1.00 82.25 98 ARG A C 1
ATOM 760 O O . ARG A 1 98 ? -20.509 2.233 10.202 1.00 82.25 98 ARG A O 1
ATOM 767 N N . VAL A 1 99 ? -18.853 2.529 8.704 1.00 77.25 99 VAL A N 1
ATOM 768 C CA . VAL A 1 99 ? -17.873 1.706 9.416 1.00 77.25 99 VAL A CA 1
ATOM 769 C C . VAL A 1 99 ? -17.535 2.399 10.746 1.00 77.25 99 VAL A C 1
ATOM 771 O O . VAL A 1 99 ? -17.232 3.598 10.750 1.00 77.25 99 VAL A O 1
ATOM 774 N N . PRO A 1 100 ? -17.636 1.701 11.895 1.00 66.50 100 PRO A N 1
ATOM 775 C CA . PRO A 1 100 ? -17.295 2.272 13.194 1.00 66.50 100 PRO A CA 1
ATOM 776 C C . PRO A 1 100 ? -15.884 2.858 13.169 1.00 66.50 100 PRO A C 1
ATOM 778 O O . PRO A 1 100 ? -14.971 2.235 12.641 1.00 66.50 100 PRO A O 1
ATOM 781 N N . TYR A 1 101 ? -15.707 4.054 13.733 1.00 64.94 101 TYR A N 1
ATOM 782 C CA . TYR A 1 101 ? -14.427 4.775 13.720 1.00 64.94 101 TYR A CA 1
ATOM 783 C C . TYR A 1 101 ? -13.884 5.147 12.330 1.00 64.94 101 TYR A C 1
ATOM 785 O O . TYR A 1 101 ? -12.715 5.524 12.236 1.00 64.94 101 TYR A O 1
ATOM 793 N N . ALA A 1 102 ? -14.736 5.212 11.292 1.00 59.09 102 ALA A N 1
ATOM 794 C CA . ALA A 1 102 ? -14.475 5.929 10.033 1.00 59.09 102 ALA A CA 1
ATOM 795 C C . ALA A 1 102 ? -14.380 7.458 10.245 1.00 59.09 102 ALA A C 1
ATOM 797 O O . ALA A 1 102 ? -15.012 8.269 9.569 1.00 59.09 102 ALA A O 1
ATOM 798 N N . THR A 1 103 ? -13.579 7.866 11.227 1.00 58.62 103 THR A N 1
ATOM 799 C CA . THR A 1 103 ? -13.279 9.246 11.614 1.00 58.62 103 THR A CA 1
ATOM 800 C C . THR A 1 103 ? -12.660 10.032 10.465 1.00 58.62 103 THR A C 1
ATOM 802 O O . THR A 1 103 ? -12.738 11.259 10.444 1.00 58.62 103 THR A O 1
ATOM 805 N N . ARG A 1 104 ? -12.088 9.340 9.474 1.00 69.62 104 ARG A N 1
ATOM 806 C CA . ARG A 1 104 ? -11.488 9.940 8.291 1.00 69.62 104 ARG A CA 1
ATOM 807 C C . ARG A 1 104 ? -12.191 9.424 7.037 1.00 69.62 104 ARG A C 1
ATOM 809 O O . ARG A 1 104 ? -11.916 8.336 6.548 1.00 69.62 104 ARG A O 1
ATOM 816 N N . TRP A 1 105 ? -13.076 10.255 6.485 1.00 80.25 105 TRP A N 1
ATOM 817 C CA . TRP A 1 105 ? -13.840 9.994 5.252 1.00 80.25 105 TRP A CA 1
ATOM 818 C C . TRP A 1 105 ? -12.975 9.617 4.035 1.00 80.25 105 TRP A C 1
ATOM 820 O O . TRP A 1 105 ? -13.490 9.113 3.039 1.00 80.25 105 TRP A O 1
ATOM 830 N N . TRP A 1 106 ? -11.673 9.901 4.095 1.00 86.94 106 TRP A N 1
ATOM 831 C CA . TRP A 1 106 ? -10.718 9.677 3.021 1.00 86.94 106 TRP A CA 1
ATOM 832 C C . TRP A 1 106 ? -10.046 8.296 3.065 1.00 86.94 106 TRP A C 1
ATOM 834 O O . TRP A 1 106 ? -9.363 7.956 2.108 1.00 86.94 106 TRP A O 1
ATOM 844 N N . TRP A 1 107 ? -10.224 7.482 4.113 1.00 88.88 107 TRP A N 1
ATOM 845 C CA . TRP A 1 107 ? -9.523 6.192 4.248 1.00 88.88 107 TRP A CA 1
ATOM 846 C C . TRP A 1 107 ? -9.812 5.201 3.120 1.00 88.88 107 TRP A C 1
ATOM 848 O O . TRP A 1 107 ? -8.874 4.651 2.543 1.00 88.88 107 TRP A O 1
ATOM 858 N N . ASP A 1 108 ? -11.076 5.016 2.738 1.00 92.94 108 ASP A N 1
ATOM 859 C CA . ASP A 1 108 ? -11.396 4.162 1.587 1.00 92.94 108 ASP A CA 1
ATOM 860 C C . ASP A 1 108 ? -10.825 4.759 0.286 1.00 92.94 108 ASP A C 1
ATOM 862 O O . ASP A 1 108 ? -10.329 4.031 -0.566 1.00 92.94 108 ASP A O 1
ATOM 866 N N . TRP A 1 109 ? -10.799 6.089 0.143 1.00 94.44 109 TRP A N 1
ATOM 867 C CA . TRP A 1 109 ? -10.180 6.743 -1.018 1.00 94.44 109 TRP A CA 1
ATOM 868 C C . TRP A 1 109 ? -8.658 6.577 -1.057 1.00 94.44 109 TRP A C 1
ATOM 870 O O . TRP A 1 109 ? -8.092 6.454 -2.143 1.00 94.44 109 TRP A O 1
ATOM 880 N N . ALA A 1 110 ? -7.992 6.515 0.098 1.00 94.38 110 ALA A N 1
ATOM 881 C CA . ALA A 1 110 ? -6.582 6.152 0.165 1.00 94.38 110 ALA A CA 1
ATOM 882 C C . ALA A 1 110 ? -6.363 4.714 -0.315 1.00 94.38 110 ALA A C 1
ATOM 884 O O . ALA A 1 110 ? -5.448 4.487 -1.098 1.00 94.38 110 ALA A O 1
ATOM 885 N N . HIS A 1 111 ? -7.242 3.770 0.037 1.00 95.50 111 HIS A N 1
ATOM 886 C CA . HIS A 1 111 ? -7.191 2.410 -0.511 1.00 95.50 111 HIS A CA 1
ATOM 887 C C . HIS A 1 111 ? -7.386 2.389 -2.022 1.00 95.50 111 HIS A C 1
ATOM 889 O O . HIS A 1 111 ? -6.629 1.718 -2.717 1.00 95.50 111 HIS A O 1
ATOM 895 N N . VAL A 1 112 ? -8.350 3.152 -2.545 1.00 96.75 112 VAL A N 1
ATOM 896 C CA . VAL A 1 112 ? -8.552 3.289 -3.996 1.00 96.75 112 VAL A CA 1
ATOM 897 C C . VAL A 1 112 ? -7.283 3.806 -4.670 1.00 96.75 112 VAL A C 1
ATOM 899 O O . VAL A 1 112 ? -6.845 3.226 -5.662 1.00 96.75 112 VAL A O 1
ATOM 902 N N . GLY A 1 113 ? -6.664 4.854 -4.121 1.00 96.00 113 GLY A N 1
ATOM 903 C CA . GLY A 1 113 ? -5.410 5.399 -4.638 1.00 96.00 113 GLY A CA 1
ATOM 904 C C . GLY A 1 113 ? -4.253 4.401 -4.558 1.00 96.00 113 GLY A C 1
ATOM 905 O O . GLY A 1 113 ? -3.517 4.248 -5.530 1.00 96.00 113 GLY A O 1
ATOM 906 N N . MET A 1 114 ? -4.128 3.671 -3.446 1.00 97.56 114 MET A N 1
ATOM 907 C CA . MET A 1 114 ? -3.079 2.670 -3.246 1.00 97.56 114 MET A CA 1
ATOM 908 C C . MET A 1 114 ? -3.235 1.493 -4.212 1.00 97.56 114 MET A C 1
ATOM 910 O O . MET A 1 114 ? -2.349 1.228 -5.020 1.00 97.56 114 MET A O 1
ATOM 914 N N . LEU A 1 115 ? -4.383 0.818 -4.167 1.00 97.81 115 LEU A N 1
ATOM 915 C CA . LEU A 1 115 ? -4.682 -0.357 -4.983 1.00 97.81 115 LEU A CA 1
ATOM 916 C C . LEU A 1 115 ? -4.702 -0.001 -6.472 1.00 97.81 115 LEU A C 1
ATOM 918 O O . LEU A 1 115 ? -4.073 -0.678 -7.281 1.00 97.81 115 LEU A O 1
ATOM 922 N N . GLY A 1 116 ? -5.382 1.088 -6.835 1.00 96.56 116 GLY A N 1
ATOM 923 C CA . GLY A 1 116 ? -5.473 1.556 -8.215 1.00 96.56 116 GLY A CA 1
ATOM 924 C C . GLY A 1 116 ? -4.125 2.025 -8.759 1.00 96.56 116 GLY A C 1
ATOM 925 O O . GLY A 1 116 ? -3.751 1.660 -9.871 1.00 96.56 116 GLY A O 1
ATOM 926 N N . GLY A 1 117 ? -3.355 2.773 -7.966 1.00 94.56 117 GLY A N 1
ATOM 927 C CA . GLY A 1 117 ? -2.014 3.209 -8.343 1.00 94.56 117 GLY A CA 1
ATOM 928 C C . GLY A 1 117 ? -1.054 2.039 -8.547 1.00 94.56 117 GLY A C 1
ATOM 929 O O . GLY A 1 117 ? -0.327 2.014 -9.538 1.00 94.56 117 GLY A O 1
ATOM 930 N N . MET A 1 118 ? -1.098 1.031 -7.670 1.00 95.69 118 MET A N 1
ATOM 931 C CA . MET A 1 118 ? -0.336 -0.208 -7.851 1.00 95.69 118 MET A CA 1
ATOM 932 C C . MET A 1 118 ? -0.783 -0.983 -9.095 1.00 95.69 118 MET A C 1
ATOM 934 O O . MET A 1 118 ? 0.064 -1.448 -9.855 1.00 95.69 118 MET A O 1
ATOM 938 N N . ALA A 1 119 ? -2.091 -1.089 -9.350 1.00 95.81 119 ALA A N 1
ATOM 939 C CA . ALA A 1 119 ? -2.616 -1.773 -10.532 1.00 95.81 119 ALA A CA 1
ATOM 940 C C . ALA A 1 119 ? -2.136 -1.123 -11.840 1.00 95.81 119 ALA A C 1
ATOM 942 O O . ALA A 1 119 ? -1.737 -1.826 -12.765 1.00 95.81 119 ALA A O 1
ATOM 943 N N . VAL A 1 120 ? -2.123 0.214 -11.902 1.00 92.69 120 VAL A N 1
ATOM 944 C CA . VAL A 1 120 ? -1.601 0.981 -13.046 1.00 92.69 120 VAL A CA 1
ATOM 945 C C . VAL A 1 120 ? -0.132 0.655 -13.312 1.00 92.69 120 VAL A C 1
ATOM 947 O O . VAL A 1 120 ? 0.248 0.467 -14.468 1.00 92.69 120 VAL A O 1
ATOM 950 N N . MET A 1 121 ? 0.685 0.562 -12.258 1.00 90.81 121 MET A N 1
ATOM 951 C CA . MET A 1 121 ? 2.102 0.216 -12.399 1.00 90.81 121 MET A CA 1
ATOM 952 C C . MET A 1 121 ? 2.297 -1.216 -12.889 1.00 90.81 121 MET A C 1
ATOM 954 O O . MET A 1 121 ? 3.090 -1.442 -13.797 1.00 90.81 121 MET A O 1
ATOM 958 N N . TYR A 1 122 ? 1.530 -2.167 -12.351 1.00 91.56 122 TYR A N 1
ATOM 959 C CA . TYR A 1 122 ? 1.526 -3.553 -12.826 1.00 91.56 122 TYR A CA 1
ATOM 960 C C . TYR A 1 122 ? 1.103 -3.681 -14.296 1.00 91.56 122 TYR A C 1
ATOM 962 O O . TYR A 1 122 ? 1.625 -4.529 -15.017 1.00 91.56 122 TYR A O 1
ATOM 970 N N . ALA A 1 123 ? 0.187 -2.824 -14.751 1.00 91.19 123 ALA A N 1
ATOM 971 C CA . ALA A 1 123 ? -0.259 -2.774 -16.138 1.00 91.19 123 ALA A CA 1
ATOM 972 C C . ALA A 1 123 ? 0.734 -2.069 -17.086 1.00 91.19 123 ALA A C 1
ATOM 974 O O . ALA A 1 123 ? 0.505 -2.060 -18.295 1.00 91.19 123 ALA A O 1
ATOM 975 N N . GLY A 1 124 ? 1.798 -1.443 -16.567 1.00 87.12 124 GLY A N 1
ATOM 976 C CA . GLY A 1 124 ? 2.753 -0.668 -17.368 1.00 87.12 124 GLY A CA 1
ATOM 977 C C . GLY A 1 124 ? 2.137 0.567 -18.038 1.00 87.12 124 GLY A C 1
ATOM 978 O O . GLY A 1 124 ? 2.620 1.024 -19.075 1.00 87.12 124 GLY A O 1
ATOM 979 N N . VAL A 1 125 ? 1.040 1.101 -17.489 1.00 84.62 125 VAL A N 1
ATOM 980 C CA . VAL A 1 125 ? 0.342 2.252 -18.071 1.00 84.62 125 VAL A CA 1
ATOM 981 C C . VAL A 1 125 ? 1.024 3.540 -17.620 1.00 84.62 125 VAL A C 1
ATOM 983 O O . VAL A 1 125 ? 0.938 3.936 -16.459 1.00 84.62 125 VAL A O 1
ATOM 986 N N . HIS A 1 126 ? 1.659 4.235 -18.564 1.00 76.94 126 HIS A N 1
ATOM 987 C CA . HIS A 1 126 ? 2.349 5.495 -18.305 1.00 76.94 126 HIS A CA 1
ATOM 988 C C . HIS A 1 126 ? 1.807 6.603 -19.213 1.00 76.94 126 HIS A C 1
ATOM 990 O O . HIS A 1 126 ? 2.059 6.625 -20.416 1.00 76.94 126 HIS A O 1
ATOM 996 N N . PHE A 1 127 ? 1.077 7.554 -18.629 1.00 81.31 127 PHE A N 1
ATOM 997 C CA . PHE A 1 127 ? 0.751 8.823 -19.276 1.00 81.31 127 PHE A CA 1
ATOM 998 C C . PHE A 1 127 ? 0.978 9.972 -18.299 1.00 81.31 127 PHE A C 1
ATOM 1000 O O . PHE A 1 127 ? 0.636 9.869 -17.122 1.00 81.31 127 PHE A O 1
ATOM 1007 N N . MET A 1 128 ? 1.566 11.067 -18.789 1.00 83.75 128 MET A N 1
ATOM 1008 C CA . MET A 1 128 ? 2.133 12.123 -17.943 1.00 83.75 128 MET A CA 1
ATOM 1009 C C . MET A 1 128 ? 1.154 12.655 -16.872 1.00 83.75 128 MET A C 1
ATOM 1011 O O . MET A 1 128 ? 1.545 12.679 -15.706 1.00 83.75 128 MET A O 1
ATOM 1015 N N . PRO A 1 129 ? -0.111 13.003 -17.188 1.00 89.06 129 PRO A N 1
ATOM 1016 C CA . PRO A 1 129 ? -1.078 13.399 -16.161 1.00 89.06 129 PRO A CA 1
ATOM 1017 C C . PRO A 1 129 ? -1.295 12.373 -15.037 1.00 89.06 129 PRO A C 1
ATOM 1019 O O . PRO A 1 129 ? -1.344 12.757 -13.869 1.00 89.06 129 PRO A O 1
ATOM 1022 N N . LEU A 1 130 ? -1.397 11.078 -15.357 1.00 87.38 130 LEU A N 1
ATOM 1023 C CA . LEU A 1 130 ? -1.576 10.031 -14.348 1.00 87.38 130 LEU A CA 1
ATOM 1024 C C . LEU A 1 130 ? -0.315 9.818 -13.526 1.00 87.38 130 LEU A C 1
ATOM 1026 O O . LEU A 1 130 ? -0.421 9.705 -12.311 1.00 87.38 130 LEU A O 1
ATOM 1030 N N . SER A 1 131 ? 0.863 9.830 -14.149 1.00 87.75 131 SER A N 1
ATOM 1031 C CA . SER A 1 131 ? 2.132 9.740 -13.420 1.00 87.75 131 SER A CA 1
ATOM 1032 C C . SER A 1 131 ? 2.274 10.878 -12.408 1.00 87.75 131 SER A C 1
ATOM 1034 O O . SER A 1 131 ? 2.591 10.623 -11.252 1.00 87.75 131 SER A O 1
ATOM 1036 N N . VAL A 1 132 ? 1.958 12.120 -12.799 1.00 91.62 132 VAL A N 1
ATOM 1037 C CA . VAL A 1 132 ? 1.975 13.275 -11.885 1.00 91.62 132 VAL A CA 1
ATOM 1038 C C . VAL A 1 132 ? 0.953 13.104 -10.760 1.00 91.62 132 VAL A C 1
ATOM 1040 O O . VAL A 1 132 ? 1.291 13.305 -9.594 1.00 91.62 132 VAL A O 1
ATOM 1043 N N . GLY A 1 133 ? -0.280 12.703 -11.085 1.00 94.00 133 GLY A N 1
ATOM 1044 C CA . GLY A 1 133 ? -1.330 12.476 -10.091 1.00 94.00 133 GLY A CA 1
ATOM 1045 C C . GLY A 1 133 ? -0.957 11.397 -9.071 1.00 94.00 133 GLY A C 1
ATOM 1046 O O . GLY A 1 133 ? -1.097 11.616 -7.868 1.00 94.00 133 GLY A O 1
ATOM 1047 N N . LEU A 1 134 ? -0.416 10.269 -9.537 1.00 93.44 134 LEU A N 1
ATOM 1048 C CA . LEU A 1 134 ? 0.072 9.193 -8.679 1.00 93.44 134 LEU A CA 1
ATOM 1049 C C . LEU A 1 134 ? 1.253 9.657 -7.826 1.00 93.44 134 LEU A C 1
ATOM 1051 O O . LEU A 1 134 ? 1.225 9.457 -6.618 1.00 93.44 134 LEU A O 1
ATOM 1055 N N . SER A 1 135 ? 2.246 10.346 -8.394 1.00 94.62 135 SER A N 1
ATOM 1056 C CA . SER A 1 135 ? 3.364 10.894 -7.615 1.00 94.62 135 SER A CA 1
ATOM 1057 C C . SER A 1 135 ? 2.894 11.830 -6.500 1.00 94.62 135 SER A C 1
ATOM 1059 O O . SER A 1 135 ? 3.374 11.723 -5.375 1.00 94.62 135 SER A O 1
ATOM 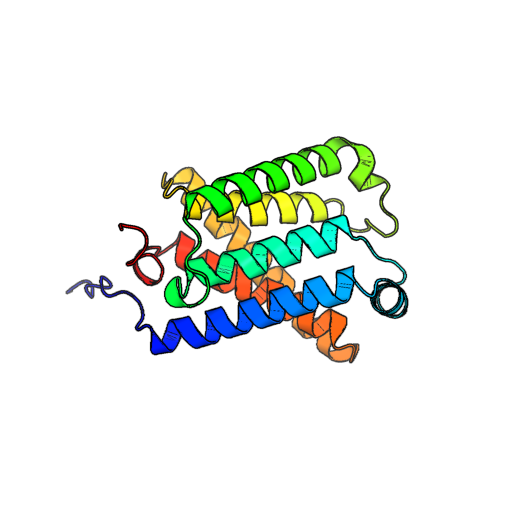1061 N N . LEU A 1 136 ? 1.935 12.720 -6.765 1.00 97.12 136 LEU A N 1
ATOM 1062 C CA . LEU A 1 136 ? 1.378 13.600 -5.733 1.00 97.12 136 LEU A CA 1
ATOM 1063 C C . LEU A 1 136 ? 0.633 12.812 -4.650 1.00 97.12 136 LEU A C 1
ATOM 1065 O O . LEU A 1 136 ? 0.793 13.104 -3.465 1.00 97.12 136 LEU A O 1
ATOM 1069 N N . PHE A 1 137 ? -0.136 11.798 -5.047 1.00 96.94 137 PHE A N 1
ATOM 1070 C CA . PHE A 1 137 ? -0.810 10.901 -4.115 1.00 96.94 137 PHE A CA 1
ATOM 1071 C C . PHE A 1 137 ? 0.191 10.168 -3.211 1.00 96.94 137 PHE A C 1
ATOM 1073 O O . PHE A 1 137 ? 0.053 10.209 -1.990 1.00 96.94 137 PHE A O 1
ATOM 1080 N N . TRP A 1 138 ? 1.232 9.556 -3.779 1.00 97.19 138 TRP A N 1
ATOM 1081 C CA . TRP A 1 138 ? 2.248 8.834 -3.011 1.00 97.19 138 TRP A CA 1
ATOM 1082 C C . TRP A 1 138 ? 3.067 9.757 -2.116 1.00 97.19 138 TRP A C 1
ATOM 1084 O O . TRP A 1 138 ? 3.385 9.383 -0.988 1.00 97.19 138 TRP A O 1
ATOM 1094 N N . LEU A 1 139 ? 3.370 10.973 -2.576 1.00 97.75 139 LEU A N 1
ATOM 1095 C CA . LEU A 1 139 ? 4.035 11.989 -1.765 1.00 97.75 139 LEU A CA 1
ATOM 1096 C C . LEU A 1 139 ? 3.187 12.364 -0.546 1.00 97.75 139 LEU A C 1
ATOM 1098 O O . LEU A 1 139 ? 3.699 12.382 0.573 1.00 97.75 139 LEU A O 1
ATOM 1102 N N . TRP A 1 140 ? 1.894 12.621 -0.754 1.00 97.44 140 TRP A N 1
ATOM 1103 C CA . TRP A 1 140 ? 0.959 12.892 0.333 1.00 97.44 140 TRP A CA 1
ATOM 1104 C C . TRP A 1 140 ? 0.865 11.708 1.302 1.00 97.44 140 TRP A C 1
ATOM 1106 O O . TRP A 1 140 ? 1.039 11.907 2.502 1.00 97.44 140 TRP A O 1
ATOM 1116 N N . LEU A 1 141 ? 0.661 10.487 0.794 1.00 96.38 141 LEU A N 1
ATOM 1117 C CA . LEU A 1 141 ? 0.537 9.274 1.604 1.00 96.38 141 LEU A CA 1
ATOM 1118 C C . LEU A 1 141 ? 1.789 9.064 2.468 1.00 96.38 141 LEU A C 1
ATOM 1120 O O . LEU A 1 141 ? 1.696 8.883 3.679 1.00 96.38 141 LEU A O 1
ATOM 1124 N N . THR A 1 142 ? 2.970 9.167 1.855 1.00 97.44 142 THR A N 1
ATOM 1125 C CA . THR A 1 142 ? 4.262 9.024 2.539 1.00 97.44 142 THR A CA 1
ATOM 1126 C C . THR A 1 142 ? 4.429 10.074 3.628 1.00 97.44 142 THR A C 1
ATOM 1128 O O . THR A 1 142 ? 4.734 9.735 4.768 1.00 97.44 142 THR A O 1
ATOM 1131 N N . GLY A 1 143 ? 4.210 11.352 3.301 1.00 97.50 143 GLY A N 1
ATOM 1132 C CA . GLY A 1 143 ? 4.360 12.446 4.259 1.00 97.50 143 GLY A CA 1
ATOM 1133 C C . GLY A 1 143 ? 3.384 12.332 5.429 1.00 97.50 143 GLY A C 1
ATOM 1134 O O . GLY A 1 143 ? 3.770 12.530 6.580 1.00 97.50 143 GLY A O 1
ATOM 1135 N N . TYR A 1 144 ? 2.141 11.950 5.140 1.00 95.75 144 TYR A N 1
ATOM 1136 C CA . TYR A 1 144 ? 1.106 11.726 6.139 1.00 95.75 144 TYR A CA 1
ATOM 1137 C C . TYR A 1 144 ? 1.489 10.603 7.119 1.00 95.75 144 TYR A C 1
ATOM 1139 O O . TYR A 1 144 ? 1.450 10.817 8.329 1.00 95.75 144 TYR A O 1
ATOM 1147 N N . TYR A 1 145 ? 1.939 9.446 6.628 1.00 95.06 145 TYR A N 1
ATOM 1148 C CA . TYR A 1 145 ? 2.308 8.330 7.505 1.00 95.06 145 TYR A CA 1
ATOM 1149 C C . TYR A 1 145 ? 3.672 8.489 8.184 1.00 95.06 145 TYR A C 1
ATOM 1151 O O . TYR A 1 145 ? 3.868 7.938 9.260 1.00 95.06 145 TYR A O 1
ATOM 1159 N N . ILE A 1 146 ? 4.598 9.288 7.641 1.00 95.69 146 ILE A N 1
ATOM 1160 C CA . ILE A 1 146 ? 5.790 9.718 8.395 1.00 95.69 146 ILE A CA 1
ATOM 1161 C C . ILE A 1 146 ? 5.368 10.567 9.598 1.00 95.69 146 ILE A C 1
ATOM 1163 O O . ILE A 1 146 ? 5.888 10.377 10.698 1.00 95.69 146 ILE A O 1
ATOM 1167 N N . TYR A 1 147 ? 4.427 11.496 9.401 1.00 94.69 147 TYR A N 1
ATOM 1168 C CA . TYR A 1 147 ? 3.903 12.326 10.482 1.00 94.69 147 TYR A CA 1
ATOM 1169 C C . TYR A 1 147 ? 3.212 11.483 11.565 1.00 94.69 147 TYR A C 1
ATOM 1171 O O . TYR A 1 147 ? 3.554 11.634 12.740 1.00 94.69 147 TYR A O 1
ATOM 1179 N N . GLU A 1 148 ? 2.309 10.573 11.181 1.00 91.56 148 GLU A N 1
ATOM 1180 C CA . GLU A 1 148 ? 1.631 9.664 12.121 1.00 91.56 148 GLU A CA 1
ATOM 1181 C C . GLU A 1 148 ? 2.647 8.754 12.828 1.00 91.56 148 GLU A C 1
ATOM 1183 O O . GLU A 1 148 ? 2.669 8.729 14.051 1.00 91.56 148 GLU A O 1
ATOM 1188 N N . PHE A 1 149 ? 3.610 8.157 12.112 1.00 90.69 149 PHE A N 1
ATOM 1189 C CA . PHE A 1 149 ? 4.679 7.354 12.724 1.00 90.69 149 PHE A CA 1
ATOM 1190 C C . PHE A 1 149 ? 5.457 8.131 13.801 1.00 90.69 149 PHE A C 1
ATOM 1192 O O . PHE A 1 149 ? 5.725 7.610 14.886 1.00 90.69 149 PHE A O 1
ATOM 1199 N N . CYS A 1 150 ? 5.812 9.393 13.533 1.00 91.19 150 CYS A N 1
ATOM 1200 C CA . CYS A 1 150 ? 6.500 10.248 14.507 1.00 91.19 150 CYS A CA 1
ATOM 1201 C C . CYS A 1 150 ? 5.626 10.564 15.729 1.00 91.19 150 CYS A C 1
ATOM 1203 O O . CYS A 1 150 ? 6.133 10.694 16.847 1.00 91.19 150 CYS A O 1
ATOM 1205 N N . HIS A 1 151 ? 4.321 10.719 15.519 1.00 87.56 151 HIS A N 1
ATOM 1206 C CA . HIS A 1 151 ? 3.358 10.984 16.577 1.00 87.56 151 HIS A CA 1
ATOM 1207 C C . HIS A 1 151 ? 3.113 9.732 17.440 1.00 87.56 151 HIS A C 1
ATOM 1209 O O . HIS A 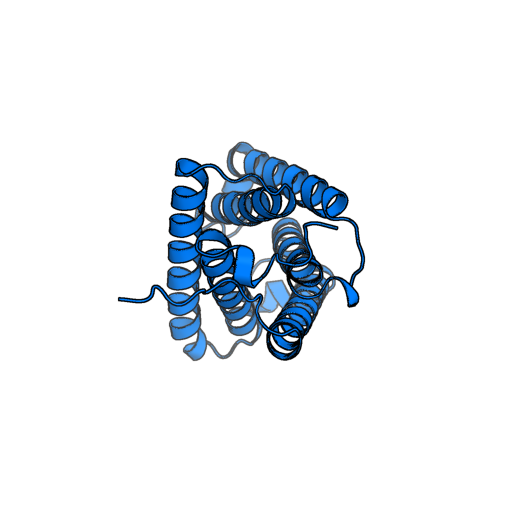1 151 ? 3.199 9.788 18.672 1.00 87.56 151 HIS A O 1
ATOM 1215 N N . ASP A 1 152 ? 2.922 8.586 16.793 1.00 85.31 152 ASP A N 1
ATOM 1216 C CA . ASP A 1 152 ? 2.547 7.312 17.398 1.00 85.31 152 ASP A CA 1
ATOM 1217 C C . ASP A 1 152 ? 3.719 6.576 18.034 1.00 85.31 152 ASP A C 1
ATOM 1219 O O . ASP A 1 152 ? 3.510 5.717 18.895 1.00 85.31 152 ASP A O 1
ATOM 1223 N N . PHE A 1 153 ? 4.955 7.005 17.764 1.00 80.81 153 PHE A N 1
ATOM 1224 C CA . PHE A 1 153 ? 6.130 6.585 18.528 1.00 80.81 153 PHE A CA 1
ATOM 1225 C C . PHE A 1 153 ? 5.972 6.833 20.042 1.00 80.81 153 PHE A C 1
ATOM 1227 O O . PHE A 1 153 ? 6.582 6.150 20.866 1.00 80.81 153 PHE A O 1
ATOM 1234 N N . LYS A 1 154 ? 5.104 7.778 20.435 1.00 77.88 154 LYS A N 1
ATOM 1235 C CA . LYS A 1 154 ? 4.763 8.054 21.839 1.00 77.88 154 LYS A CA 1
ATOM 1236 C C . LYS A 1 154 ? 3.760 7.056 22.434 1.00 77.88 154 LYS A C 1
ATOM 1238 O O . LYS A 1 154 ? 3.754 6.875 23.649 1.00 77.88 154 LYS A O 1
ATOM 1243 N N . SER A 1 155 ? 2.943 6.399 21.606 1.00 67.69 155 SER A N 1
ATOM 1244 C CA . SER A 1 155 ? 1.868 5.481 22.027 1.00 67.69 155 SER A CA 1
ATOM 1245 C C . SER A 1 155 ? 2.361 4.074 22.415 1.00 67.69 155 SER A C 1
ATOM 1247 O O . SER A 1 155 ? 1.629 3.320 23.052 1.00 67.69 155 SER A O 1
ATOM 1249 N N . ARG A 1 156 ? 3.612 3.723 22.066 1.00 69.50 156 ARG A N 1
ATOM 1250 C CA . ARG A 1 156 ? 4.298 2.433 22.331 1.00 69.50 156 ARG A CA 1
ATOM 1251 C C . ARG A 1 156 ? 3.623 1.168 21.778 1.00 69.50 156 ARG A C 1
ATOM 1253 O O . ARG A 1 156 ? 4.100 0.070 22.060 1.00 69.50 156 ARG A O 1
ATOM 1260 N N . SER A 1 157 ? 2.558 1.271 20.988 1.00 84.44 157 SER A N 1
ATOM 1261 C CA . SER A 1 157 ? 1.929 0.089 20.396 1.00 84.44 157 SER A CA 1
ATOM 1262 C C . SER A 1 157 ? 2.584 -0.268 19.063 1.00 84.44 157 SER A C 1
ATOM 1264 O O . SER A 1 157 ? 2.549 0.503 18.103 1.00 84.44 157 SER A O 1
ATOM 1266 N N . LEU A 1 158 ? 3.151 -1.477 18.992 1.00 84.69 158 LEU A N 1
ATOM 1267 C CA . LEU A 1 158 ? 3.768 -2.009 17.773 1.00 84.69 158 LEU A CA 1
ATOM 1268 C C . LEU A 1 158 ? 2.779 -2.124 16.604 1.00 84.69 158 LEU A C 1
ATOM 1270 O O . LEU A 1 158 ? 3.210 -2.122 15.456 1.00 84.69 158 LEU A O 1
ATOM 1274 N N . PHE A 1 159 ? 1.471 -2.191 16.872 1.00 85.25 159 PHE A N 1
ATOM 1275 C CA . PHE A 1 159 ? 0.454 -2.224 15.820 1.00 85.25 159 PHE A CA 1
ATOM 1276 C C . PHE A 1 159 ? 0.383 -0.900 15.056 1.00 85.25 159 PHE A C 1
ATOM 1278 O O . PHE A 1 159 ? 0.424 -0.922 13.828 1.00 85.25 159 PHE A O 1
ATOM 1285 N N . TYR A 1 160 ? 0.333 0.235 15.765 1.00 85.94 160 TYR A N 1
ATOM 1286 C CA . TYR A 1 160 ? 0.338 1.565 15.144 1.00 85.94 160 TYR A CA 1
ATOM 1287 C C . TYR A 1 160 ? 1.658 1.806 14.416 1.00 85.94 160 TYR A C 1
ATOM 1289 O O . TYR A 1 160 ? 1.669 2.013 13.208 1.00 85.94 160 TYR A O 1
ATOM 1297 N N . ILE A 1 161 ? 2.777 1.608 15.120 1.00 89.00 161 ILE A N 1
ATOM 1298 C CA . ILE A 1 161 ? 4.120 1.809 14.564 1.00 89.00 161 ILE A CA 1
ATOM 1299 C C . ILE A 1 161 ? 4.349 0.950 13.312 1.00 89.00 161 ILE A C 1
ATOM 1301 O O . ILE A 1 161 ? 4.841 1.450 12.302 1.00 89.00 161 ILE A O 1
ATOM 1305 N N . GLY A 1 162 ? 3.990 -0.336 13.362 1.00 89.44 162 GLY A N 1
ATOM 1306 C CA . GLY A 1 162 ? 4.137 -1.249 12.229 1.00 89.44 162 GLY A CA 1
ATOM 1307 C C . GLY A 1 162 ? 3.245 -0.865 11.050 1.00 89.44 162 GLY A C 1
ATOM 1308 O O . GLY A 1 162 ? 3.704 -0.870 9.909 1.00 89.44 162 GLY A O 1
ATOM 1309 N N . SER A 1 163 ? 1.996 -0.480 11.325 1.00 91.62 163 SER A N 1
ATOM 1310 C CA . SER A 1 163 ? 1.048 -0.001 10.317 1.00 91.62 163 SER A CA 1
ATOM 1311 C C . SER A 1 163 ? 1.558 1.261 9.623 1.00 91.62 163 SER A C 1
ATOM 1313 O O . SER A 1 163 ? 1.628 1.297 8.396 1.00 91.62 163 SER A O 1
ATOM 1315 N N . ASP A 1 164 ? 1.966 2.279 10.375 1.00 92.94 164 ASP A N 1
ATOM 1316 C CA . ASP A 1 164 ? 2.390 3.558 9.803 1.00 92.94 164 ASP A CA 1
ATOM 1317 C C . ASP A 1 164 ? 3.703 3.426 9.040 1.00 92.94 164 ASP A C 1
ATOM 1319 O O . ASP A 1 164 ? 3.842 3.956 7.937 1.00 92.94 164 ASP A O 1
ATOM 1323 N N . LEU A 1 165 ? 4.647 2.643 9.572 1.00 94.50 165 LEU A N 1
ATOM 1324 C CA . LEU A 1 165 ? 5.900 2.364 8.882 1.00 94.50 165 LEU A CA 1
ATOM 1325 C C . LEU A 1 165 ? 5.661 1.606 7.571 1.00 94.50 165 LEU A C 1
ATOM 1327 O O . LEU A 1 165 ? 6.297 1.915 6.562 1.00 94.50 165 LEU A O 1
ATOM 1331 N N . ALA A 1 166 ? 4.732 0.646 7.548 1.00 95.06 166 ALA A N 1
ATOM 1332 C CA . ALA A 1 166 ? 4.355 -0.064 6.329 1.00 95.06 166 ALA A CA 1
ATOM 1333 C C . ALA A 1 166 ? 3.811 0.892 5.256 1.00 95.06 166 ALA A C 1
ATOM 1335 O O . ALA A 1 166 ? 4.235 0.825 4.103 1.00 95.06 166 ALA A O 1
ATOM 1336 N N . HIS A 1 167 ? 2.929 1.819 5.629 1.00 96.19 167 HIS A N 1
ATOM 1337 C CA . HIS A 1 167 ? 2.379 2.796 4.692 1.00 96.19 167 HIS A CA 1
ATOM 1338 C C . HIS A 1 167 ? 3.413 3.818 4.220 1.00 96.19 167 HIS A C 1
ATOM 1340 O O . HIS A 1 167 ? 3.483 4.107 3.027 1.00 96.19 167 HIS A O 1
ATOM 1346 N N . ALA A 1 168 ? 4.238 4.341 5.131 1.00 96.25 168 ALA A N 1
ATOM 1347 C CA . ALA A 1 168 ? 5.294 5.289 4.796 1.00 96.25 168 ALA A CA 1
ATOM 1348 C C . ALA A 1 168 ? 6.322 4.664 3.841 1.00 96.25 168 ALA A C 1
ATOM 1350 O O . ALA A 1 168 ? 6.688 5.268 2.834 1.00 96.25 168 ALA A O 1
ATOM 1351 N N . THR A 1 169 ? 6.758 3.431 4.122 1.00 96.50 169 THR A N 1
ATOM 1352 C CA . THR A 1 169 ? 7.708 2.712 3.258 1.00 96.50 169 THR A CA 1
ATOM 1353 C C . THR A 1 169 ? 7.092 2.353 1.909 1.00 96.50 169 THR A C 1
ATOM 1355 O O . THR A 1 169 ? 7.735 2.571 0.884 1.00 96.50 169 THR A O 1
ATOM 1358 N N . MET A 1 170 ? 5.842 1.877 1.876 1.00 96.19 170 MET A N 1
ATOM 1359 C CA . MET A 1 170 ? 5.117 1.611 0.628 1.00 96.19 170 MET A CA 1
ATOM 1360 C C . MET A 1 170 ? 4.981 2.876 -0.216 1.00 96.19 170 MET A C 1
ATOM 1362 O O . MET A 1 170 ? 5.388 2.881 -1.373 1.00 96.19 170 MET A O 1
ATOM 1366 N N . GLY A 1 171 ? 4.469 3.961 0.369 1.00 96.25 171 GLY A N 1
ATOM 1367 C CA . GLY A 1 171 ? 4.321 5.240 -0.317 1.00 96.25 171 GLY A CA 1
ATOM 1368 C C . GLY A 1 171 ? 5.652 5.755 -0.862 1.00 96.25 171 GLY A C 1
ATOM 1369 O O . GLY A 1 171 ? 5.705 6.197 -2.006 1.00 96.25 171 GLY A O 1
ATOM 1370 N N . GLY A 1 172 ? 6.735 5.635 -0.087 1.00 96.25 172 GLY A N 1
ATOM 1371 C CA . GLY A 1 172 ? 8.067 6.064 -0.504 1.00 96.25 172 GLY A CA 1
ATOM 1372 C C . GLY A 1 172 ? 8.575 5.288 -1.717 1.00 96.25 172 GLY A C 1
ATOM 1373 O O . GLY A 1 172 ? 8.998 5.895 -2.699 1.00 96.25 172 GLY A O 1
ATOM 1374 N N . VAL A 1 173 ? 8.484 3.955 -1.693 1.00 94.25 173 VAL A N 1
ATOM 1375 C CA . VAL A 1 173 ? 8.883 3.119 -2.837 1.00 94.25 173 VAL A CA 1
ATOM 1376 C C . VAL A 1 173 ? 8.020 3.436 -4.058 1.00 94.25 173 VAL A C 1
ATOM 1378 O O . VAL A 1 173 ? 8.553 3.713 -5.130 1.00 94.25 173 VAL A O 1
ATOM 1381 N N . MET A 1 174 ? 6.699 3.496 -3.889 1.00 94.56 174 MET A N 1
ATOM 1382 C CA . MET A 1 174 ? 5.756 3.788 -4.970 1.00 94.56 174 MET A CA 1
ATOM 1383 C C . MET A 1 174 ? 5.939 5.192 -5.563 1.00 94.56 174 MET A C 1
ATOM 1385 O O . MET A 1 174 ? 5.796 5.387 -6.772 1.00 94.56 174 MET A O 1
ATOM 1389 N N . LEU A 1 175 ? 6.317 6.180 -4.749 1.00 95.12 175 LEU A N 1
ATOM 1390 C CA . LEU A 1 175 ? 6.676 7.515 -5.218 1.00 95.12 175 LEU A CA 1
ATOM 1391 C C . LEU A 1 175 ? 7.889 7.458 -6.147 1.00 95.12 175 LEU A C 1
ATOM 1393 O O . LEU A 1 175 ? 7.839 8.010 -7.249 1.00 95.12 175 LEU A O 1
ATOM 1397 N N . VAL A 1 176 ? 8.959 6.772 -5.731 1.00 91.31 176 VAL A N 1
ATOM 1398 C CA . VAL A 1 176 ? 10.161 6.644 -6.564 1.00 91.31 176 VAL A CA 1
ATOM 1399 C C . VAL A 1 176 ? 9.846 5.855 -7.834 1.00 91.31 176 VAL A C 1
ATOM 1401 O O . VAL A 1 176 ? 10.243 6.284 -8.913 1.00 91.31 176 VAL A O 1
ATOM 1404 N N . MET A 1 177 ? 9.058 4.782 -7.747 1.00 89.00 177 MET A N 1
ATOM 1405 C CA . MET A 1 177 ? 8.595 4.025 -8.916 1.00 89.00 177 MET A CA 1
ATOM 1406 C C . MET A 1 177 ? 7.743 4.863 -9.878 1.00 89.00 177 MET A C 1
ATOM 1408 O O . MET A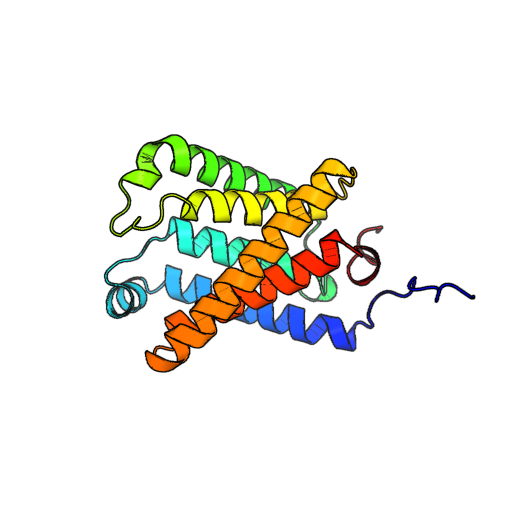 1 177 ? 7.821 4.672 -11.086 1.00 89.00 177 MET A O 1
ATOM 1412 N N . SER A 1 178 ? 6.963 5.824 -9.377 1.00 89.19 178 SER A N 1
ATOM 1413 C CA . SER A 1 178 ? 6.166 6.720 -10.229 1.00 89.19 178 SER A CA 1
ATOM 1414 C C . SER A 1 178 ? 7.029 7.719 -11.005 1.00 89.19 178 SER A C 1
ATOM 1416 O O . SER A 1 178 ? 6.700 8.062 -12.140 1.00 89.19 178 SER A O 1
ATOM 1418 N N . ILE A 1 179 ? 8.116 8.203 -10.393 1.00 88.75 179 ILE A N 1
ATOM 1419 C CA . ILE A 1 179 ? 9.006 9.227 -10.967 1.00 88.75 179 ILE A CA 1
ATOM 1420 C C . ILE A 1 179 ? 10.088 8.592 -11.852 1.00 88.75 179 ILE A C 1
ATOM 1422 O O . ILE A 1 179 ? 10.432 9.131 -12.901 1.00 88.75 179 ILE A O 1
ATOM 1426 N N . ALA A 1 180 ? 10.625 7.450 -11.427 1.00 85.81 180 ALA A N 1
ATOM 1427 C CA . ALA A 1 180 ? 11.732 6.744 -12.058 1.00 85.81 180 ALA A CA 1
ATOM 1428 C C . ALA A 1 180 ? 11.458 5.224 -12.091 1.00 85.81 180 ALA A C 1
ATOM 1430 O O . ALA A 1 180 ? 12.151 4.453 -11.420 1.00 85.81 180 ALA A O 1
ATOM 1431 N N . PRO A 1 181 ? 10.459 4.766 -12.872 1.00 80.75 181 PRO A N 1
ATOM 1432 C CA . PRO A 1 181 ? 10.053 3.357 -12.908 1.00 80.75 181 PRO A CA 1
ATOM 1433 C C . PRO A 1 181 ? 11.196 2.415 -13.305 1.00 80.75 181 PRO A C 1
ATOM 1435 O O . PRO A 1 181 ? 11.278 1.298 -12.800 1.00 80.75 181 PRO A O 1
ATOM 1438 N N . SER A 1 182 ? 12.138 2.872 -14.137 1.00 79.00 182 SER A N 1
ATOM 1439 C CA . SER A 1 182 ? 13.309 2.093 -14.563 1.00 79.00 182 SER A CA 1
ATOM 1440 C C . SER A 1 182 ? 14.206 1.619 -13.412 1.00 79.00 182 SER A C 1
ATOM 1442 O O . SER A 1 182 ? 14.894 0.614 -13.573 1.00 79.00 182 SER A O 1
ATOM 1444 N N . LEU A 1 183 ? 14.185 2.285 -12.250 1.00 79.94 183 LEU A N 1
ATOM 1445 C CA . LEU A 1 183 ? 14.982 1.887 -11.083 1.00 79.94 183 LEU A CA 1
ATOM 1446 C C . LEU A 1 183 ? 14.503 0.579 -10.442 1.00 79.94 183 LEU A C 1
ATOM 1448 O O . LEU A 1 183 ? 15.308 -0.118 -9.829 1.00 79.94 183 LEU A O 1
ATOM 1452 N N . PHE A 1 184 ? 13.219 0.246 -10.588 1.00 73.31 184 PHE A N 1
ATOM 1453 C CA . PHE A 1 184 ? 12.584 -0.898 -9.922 1.00 73.31 184 PHE A CA 1
ATOM 1454 C C . PHE A 1 184 ? 11.945 -1.889 -10.903 1.00 73.31 184 PHE A C 1
ATOM 1456 O O . PHE A 1 184 ? 11.784 -3.057 -10.576 1.00 73.31 184 PHE A O 1
ATOM 1463 N N . MET A 1 185 ? 11.593 -1.446 -12.113 1.00 64.25 185 MET A N 1
ATOM 1464 C CA . MET A 1 185 ? 10.815 -2.230 -13.078 1.00 64.25 185 MET A CA 1
ATOM 1465 C C . MET A 1 185 ? 11.646 -2.852 -14.207 1.00 64.25 185 MET A C 1
ATOM 1467 O O . MET A 1 185 ? 11.068 -3.325 -15.184 1.00 64.25 185 MET A O 1
ATOM 1471 N N . ALA A 1 186 ? 12.979 -2.883 -14.118 1.00 54.94 186 ALA A N 1
ATOM 1472 C CA . ALA A 1 186 ? 13.821 -3.417 -15.198 1.00 54.94 186 ALA A CA 1
ATOM 1473 C C . ALA A 1 186 ? 13.531 -4.889 -15.563 1.00 54.94 186 ALA A C 1
ATOM 1475 O O . ALA A 1 186 ? 13.928 -5.339 -16.634 1.00 54.94 186 ALA A O 1
ATOM 1476 N N . HIS A 1 187 ? 12.811 -5.615 -14.704 1.00 54.28 187 HIS A N 1
ATOM 1477 C CA . HIS A 1 187 ? 12.397 -7.002 -14.910 1.00 54.28 187 HIS A CA 1
ATOM 1478 C C . HIS A 1 187 ? 10.959 -7.171 -15.436 1.00 54.28 187 HIS A C 1
ATOM 1480 O O . HIS A 1 187 ? 10.581 -8.287 -15.771 1.00 54.28 187 HIS A O 1
ATOM 1486 N N . MET A 1 188 ? 10.144 -6.108 -15.521 1.00 53.19 188 MET A N 1
ATOM 1487 C CA . MET A 1 188 ? 8.731 -6.207 -15.944 1.00 53.19 188 MET A CA 1
ATOM 1488 C C . MET A 1 188 ? 8.531 -6.240 -17.468 1.00 53.19 188 MET A C 1
ATOM 1490 O O . MET A 1 188 ? 7.397 -6.259 -17.939 1.00 53.19 188 MET A O 1
ATOM 1494 N N . SER A 1 189 ? 9.619 -6.227 -18.238 1.00 44.66 189 SER A N 1
ATOM 1495 C CA . SER A 1 189 ? 9.630 -6.360 -19.699 1.00 44.66 189 SER A CA 1
ATOM 1496 C C . SER A 1 189 ? 9.787 -7.807 -20.192 1.00 44.66 189 SER A C 1
ATOM 1498 O O . SER A 1 189 ? 9.959 -8.003 -21.396 1.00 44.66 189 SER A O 1
ATOM 1500 N N . MET A 1 190 ? 9.742 -8.800 -19.292 1.00 38.50 190 MET A N 1
ATOM 1501 C CA . MET A 1 190 ? 9.741 -10.233 -19.624 1.00 38.50 190 MET A CA 1
ATOM 1502 C C . MET A 1 190 ? 8.344 -10.841 -19.537 1.00 38.50 190 MET A C 1
ATOM 1504 O O . MET A 1 190 ? 7.661 -10.606 -18.515 1.00 38.50 190 MET A O 1
#

Radius of gyration: 16.76 Å; chains: 1; bounding box: 49×34×42 Å

pLDDT: mean 88.05, std 13.2, range [34.66, 98.38]